Protein AF-A0A2I1R538-F1 (afdb_monomer)

Sequence (209 aa):
MTTETSTAHFDVLHALKVKGLATDDALAALTGHDADALAVTIEQLADAGFVMRREGGRISGTMITPAGKAEYERLSSELTLSESERAAVDTFHERFGPINGDFKKVCASWQIRPDETPNDHADADYDASVVAELDRIHHRIAQALDEVGAELPRLGRYRGRLSAALAKVHGGDTAAFARPMYDSYHDIWMELHQDLLLTSGHQRGAGDE

Nearest PDB structures (foldseek):
  4jba-assembly1_B  TM=8.948E-01  e=3.134E-02  Escherichia coli K-12
  6hk6-assembly2_C  TM=7.546E-01  e=2.709E-02  Homo sapiens
  2rdp-assembly1_A-2  TM=8.231E-01  e=9.113E-02  Geobacillus stearothermophilus
  3fm5-assembly3_C  TM=7.854E-01  e=1.797E-01  Rhodococcus jostii RHA1
  6fdm-assembly2_C  TM=7.067E-01  e=1.004E-01  Homo sapiens

Secondary structure (DSSP, 8-state):
--HHHHHHHHHHHHHHHHHSEE-HHHHHHHH---HHHHHHHHHHHHHTTSEEEE-SSSS-EEEE-HHHHHHHHHHHHHSPPPHHHHHHHHHHHHHHHHHHHHHHHHHHHHHB-TTS-B--S--HHHHHHHHHHHHHHHHHHHHHHHHHHHH-HHHHHHHHHHHHHHHHHHTT-THHHH-TTTT-HHHHHHHHHHHHHHHH-PPP-TT--

Organism: NCBI:txid2055

pLDDT: mean 93.33, std 10.19, range [42.66, 98.75]

InterPro domains:
  IPR036388 Winged helix-like DNA-binding domain superfamily [G3DSA:1.10.10.10] (2-98)
  IPR036390 Winged helix DNA-binding domain superfamily [SSF46785] (6-92)

Mean predicted aligned error: 4.23 Å

Radius of gyration: 18.23 Å; Cα contacts (8 Å, |Δi|>4): 220; chains: 1; bounding box: 48×31×49 Å

Solvent-accessible surface area (backbone atoms only — not comparable to full-atom values): 11405 Å² total; per-residue (Å²): 131,55,72,69,56,52,49,54,51,38,41,54,47,49,46,27,70,46,59,47,64,35,38,70,69,57,42,30,62,52,56,70,44,53,72,68,63,42,50,54,50,52,50,55,34,36,77,71,51,23,31,46,80,45,74,95,54,103,68,54,30,42,30,65,30,76,59,22,50,55,49,38,56,54,45,54,69,70,66,59,74,51,72,66,38,44,54,34,48,52,55,39,52,68,56,42,53,66,53,49,55,51,50,52,53,46,53,46,52,62,48,34,39,98,86,75,42,72,51,83,78,82,51,65,69,61,52,50,54,47,50,57,50,48,52,57,49,46,53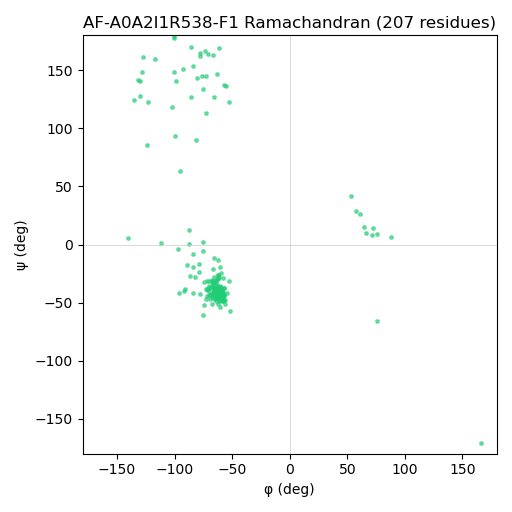,55,51,41,54,46,24,56,61,31,19,75,66,39,54,63,61,26,43,51,38,61,54,45,52,54,17,48,52,38,34,78,70,68,35,69,52,26,45,63,36,78,94,60,72,3,36,45,47,52,47,53,40,51,54,46,42,50,33,69,72,68,70,51,76,89,51,89,81,71,111

Structure (mmCIF, N/CA/C/O backbone):
data_AF-A0A2I1R538-F1
#
_entry.id   AF-A0A2I1R538-F1
#
loop_
_atom_site.group_PDB
_atom_site.id
_atom_site.type_symbol
_atom_site.label_atom_id
_atom_site.label_alt_id
_atom_site.label_comp_id
_atom_site.label_asym_id
_atom_site.label_entity_id
_atom_site.label_seq_id
_atom_site.pdbx_PDB_ins_code
_atom_site.Cartn_x
_atom_site.Cartn_y
_atom_site.Cartn_z
_atom_site.occupancy
_atom_site.B_iso_or_equiv
_atom_site.auth_seq_id
_atom_site.auth_comp_id
_atom_site.auth_asym_id
_atom_site.auth_atom_id
_atom_site.pdbx_PDB_model_num
ATOM 1 N N . MET A 1 1 ? -22.106 3.832 19.633 1.00 64.75 1 MET A N 1
ATOM 2 C CA . MET A 1 1 ? -21.438 3.114 18.530 1.00 64.75 1 MET A CA 1
ATOM 3 C C . MET A 1 1 ? -20.908 1.807 19.094 1.00 64.75 1 MET A C 1
ATOM 5 O O . MET A 1 1 ? -20.430 1.835 20.223 1.00 64.75 1 MET A O 1
ATOM 9 N N . THR A 1 2 ? -21.085 0.676 18.409 1.00 83.81 2 THR A N 1
ATOM 10 C CA . THR A 1 2 ? -20.472 -0.599 18.830 1.00 83.81 2 THR A CA 1
ATOM 11 C C . THR A 1 2 ? -18.994 -0.608 18.434 1.00 83.81 2 THR A C 1
ATOM 13 O O . THR A 1 2 ? -18.589 0.174 17.574 1.00 83.81 2 THR A O 1
ATOM 16 N N . THR A 1 3 ? -18.190 -1.490 19.033 1.00 84.12 3 THR A N 1
ATOM 17 C CA . THR A 1 3 ? -16.774 -1.650 18.660 1.00 84.12 3 THR A CA 1
ATOM 18 C C . THR A 1 3 ? -16.617 -2.000 17.180 1.00 84.12 3 THR A C 1
ATOM 20 O O . THR A 1 3 ? -15.779 -1.411 16.513 1.00 84.12 3 THR A O 1
ATOM 23 N N . GLU A 1 4 ? -17.478 -2.868 16.641 1.00 86.00 4 GLU A N 1
ATOM 24 C CA . GLU A 1 4 ? -17.464 -3.248 15.220 1.00 86.00 4 GLU A CA 1
ATOM 25 C C . GLU A 1 4 ? -17.692 -2.048 14.292 1.00 86.00 4 GLU A C 1
ATOM 27 O O . GLU A 1 4 ? -16.966 -1.871 13.317 1.00 86.00 4 GLU A O 1
ATOM 32 N N . THR A 1 5 ? -18.655 -1.176 14.616 1.00 89.38 5 THR A N 1
ATOM 33 C CA . THR A 1 5 ? -18.879 0.051 13.840 1.00 89.38 5 THR A CA 1
ATOM 34 C C . THR A 1 5 ? -17.681 0.996 13.935 1.00 89.38 5 THR A C 1
ATOM 36 O O . THR A 1 5 ? -17.278 1.559 12.921 1.00 89.38 5 THR A O 1
ATOM 39 N N . SER A 1 6 ? -17.075 1.142 15.120 1.00 91.94 6 SER A N 1
ATOM 40 C CA . SER A 1 6 ? -15.867 1.959 15.293 1.00 91.94 6 SER A CA 1
ATOM 41 C C . SER A 1 6 ? -14.692 1.443 14.463 1.00 91.94 6 SER A C 1
ATOM 43 O O . SER A 1 6 ? -14.006 2.245 13.834 1.00 91.94 6 SER A O 1
ATOM 45 N N . THR A 1 7 ? -14.481 0.125 14.418 1.00 94.38 7 THR A N 1
ATOM 46 C CA . THR A 1 7 ? -13.443 -0.498 13.586 1.00 94.38 7 THR A CA 1
ATOM 47 C C . THR A 1 7 ? -13.707 -0.255 12.103 1.00 94.38 7 THR A C 1
ATOM 49 O O . THR A 1 7 ? -12.814 0.212 11.403 1.00 94.38 7 THR A O 1
ATOM 52 N N . ALA A 1 8 ? -14.939 -0.459 11.629 1.00 96.06 8 ALA A N 1
ATOM 53 C CA . ALA A 1 8 ? -15.274 -0.229 10.224 1.00 96.06 8 ALA A CA 1
ATOM 54 C C . ALA A 1 8 ? -15.096 1.244 9.807 1.00 96.06 8 ALA A C 1
ATOM 56 O O . ALA A 1 8 ? -14.582 1.535 8.724 1.00 96.06 8 ALA A O 1
ATOM 57 N N . HIS A 1 9 ? -15.490 2.183 10.676 1.00 97.81 9 HIS A N 1
ATOM 58 C CA . HIS A 1 9 ? -15.286 3.620 10.462 1.00 97.81 9 HIS A CA 1
ATOM 59 C C . HIS A 1 9 ? -13.798 3.962 10.411 1.00 97.81 9 HIS A C 1
ATOM 61 O O . HIS A 1 9 ? -13.364 4.671 9.501 1.00 97.81 9 HIS A O 1
ATOM 67 N N . PHE A 1 10 ? -13.011 3.428 11.348 1.00 97.62 10 PHE A N 1
ATOM 68 C CA . PHE A 1 10 ? -11.564 3.605 11.367 1.00 97.62 10 PHE A CA 1
ATOM 69 C C . PHE A 1 10 ? -10.916 3.081 10.086 1.00 97.62 10 PHE A C 1
ATOM 71 O O . PHE A 1 10 ? -10.152 3.821 9.473 1.00 97.62 10 PHE A O 1
ATOM 78 N N . ASP A 1 11 ? -11.254 1.872 9.637 1.00 97.25 11 ASP A N 1
ATOM 79 C CA . ASP A 1 11 ? -10.655 1.263 8.447 1.00 97.25 11 ASP A CA 1
ATOM 80 C C . ASP A 1 11 ? -10.877 2.116 7.191 1.00 97.25 11 ASP A C 1
ATOM 82 O O . ASP A 1 11 ? -9.935 2.379 6.437 1.00 97.25 11 ASP A O 1
ATOM 86 N N . VAL A 1 12 ? -12.100 2.620 6.982 1.00 98.12 12 VAL A N 1
ATOM 87 C CA . VAL A 1 12 ? -12.411 3.496 5.839 1.00 98.12 12 VAL A CA 1
ATOM 88 C C . VAL A 1 12 ? -11.694 4.843 5.958 1.00 98.12 12 VAL A C 1
ATOM 90 O O . VAL A 1 12 ? -11.099 5.312 4.985 1.00 98.12 12 VAL A O 1
ATOM 93 N N . LEU A 1 13 ? -11.703 5.474 7.136 1.00 98.38 13 LEU A N 1
ATOM 94 C CA . LEU A 1 13 ? -11.019 6.754 7.342 1.00 98.38 13 LEU A CA 1
ATOM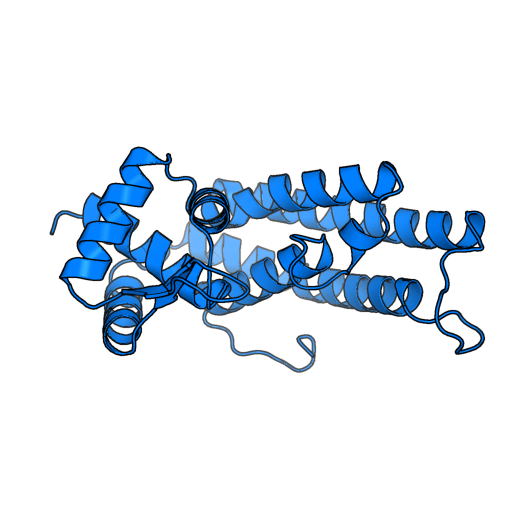 95 C C . LEU A 1 13 ? -9.492 6.618 7.217 1.00 98.38 13 LEU A C 1
ATOM 97 O O . LEU A 1 13 ? -8.848 7.497 6.642 1.00 98.38 13 LEU A O 1
ATOM 101 N N . HIS A 1 14 ? -8.917 5.510 7.686 1.00 97.88 14 HIS A N 1
ATOM 102 C CA . HIS A 1 14 ? -7.503 5.182 7.535 1.00 97.88 14 HIS A CA 1
ATOM 103 C C . HIS A 1 14 ? -7.142 4.991 6.059 1.00 97.88 14 HIS A C 1
ATOM 105 O O . HIS A 1 14 ? -6.216 5.633 5.563 1.00 97.88 14 HIS A O 1
ATOM 111 N N . ALA A 1 15 ? -7.924 4.203 5.313 1.00 97.56 15 ALA A N 1
ATOM 112 C CA . ALA A 1 15 ? -7.730 4.027 3.873 1.00 97.56 15 ALA A CA 1
ATOM 113 C C . ALA A 1 15 ? -7.785 5.369 3.115 1.00 97.56 15 ALA A C 1
ATOM 115 O O . ALA A 1 15 ? -6.987 5.611 2.207 1.00 97.56 15 ALA A O 1
ATOM 116 N N . LEU A 1 16 ? -8.666 6.288 3.522 1.00 97.75 16 LEU A N 1
ATOM 117 C CA . LEU A 1 16 ? -8.734 7.643 2.966 1.00 97.75 16 LEU A CA 1
ATOM 118 C C . LEU A 1 16 ? -7.563 8.538 3.396 1.00 97.75 16 LEU A C 1
ATOM 120 O O . LEU A 1 16 ? -7.150 9.395 2.618 1.00 97.75 16 LEU A O 1
ATOM 124 N N . LYS A 1 17 ? -6.991 8.355 4.592 1.00 97.00 17 LYS A N 1
ATOM 125 C CA . LYS A 1 17 ? -5.739 9.023 5.000 1.00 97.00 17 LYS A CA 1
ATOM 126 C C . LYS A 1 17 ? -4.544 8.545 4.173 1.00 97.00 17 LYS A C 1
ATOM 128 O O . LYS A 1 17 ? -3.649 9.348 3.920 1.00 97.00 17 LYS A O 1
ATOM 133 N N . VAL A 1 18 ? -4.552 7.285 3.736 1.00 96.06 18 VAL A N 1
ATOM 134 C CA . VAL A 1 18 ? -3.538 6.711 2.839 1.00 96.06 18 VAL A CA 1
ATOM 135 C C . VAL A 1 18 ? -3.712 7.215 1.402 1.00 96.06 18 VAL A C 1
ATOM 137 O O . VAL A 1 18 ? -2.763 7.737 0.824 1.00 96.06 18 VAL A O 1
ATOM 140 N N . LYS A 1 19 ? -4.918 7.103 0.825 1.00 93.25 19 LYS A N 1
ATOM 141 C CA . LYS A 1 19 ? -5.177 7.424 -0.596 1.00 93.25 19 LYS A CA 1
ATOM 142 C C . LYS A 1 19 ? -5.498 8.893 -0.894 1.00 93.25 19 LYS A C 1
ATOM 144 O O . LYS A 1 19 ? -5.320 9.350 -2.020 1.00 93.25 19 LYS A O 1
ATOM 149 N N . GLY A 1 20 ? -6.045 9.633 0.065 1.00 92.94 20 GLY A N 1
ATOM 150 C CA . GLY A 1 20 ? -6.597 10.978 -0.133 1.00 92.94 20 GLY A CA 1
ATOM 151 C C . GLY A 1 20 ? -7.970 10.986 -0.823 1.00 92.94 20 GLY A C 1
ATOM 152 O O . GLY A 1 20 ? -8.962 11.380 -0.210 1.00 92.94 20 GLY A O 1
ATOM 153 N N . LEU A 1 21 ? -8.029 10.554 -2.088 1.00 92.81 21 LEU A N 1
ATOM 154 C CA . LEU A 1 21 ? -9.258 10.342 -2.866 1.00 92.81 21 LEU A CA 1
ATOM 155 C C . LEU A 1 21 ? -9.279 8.891 -3.350 1.00 92.81 21 LEU A C 1
ATOM 157 O O . LEU A 1 21 ? -8.362 8.469 -4.050 1.00 92.81 21 LEU A O 1
ATOM 161 N N . ALA A 1 22 ? -10.326 8.143 -3.009 1.00 93.88 22 ALA A N 1
ATOM 162 C CA . ALA A 1 22 ? -10.416 6.720 -3.329 1.00 93.88 22 ALA A CA 1
ATOM 163 C C . ALA A 1 22 ? -11.753 6.359 -3.984 1.00 93.88 22 ALA A C 1
ATOM 165 O O . ALA A 1 22 ? -12.803 6.864 -3.587 1.00 93.88 22 ALA A O 1
ATOM 166 N N . THR A 1 23 ? -11.710 5.473 -4.979 1.00 93.50 23 THR A N 1
ATOM 167 C CA . THR A 1 23 ? -12.903 4.791 -5.500 1.00 93.50 23 THR A CA 1
ATOM 168 C C . THR A 1 23 ? -13.382 3.730 -4.507 1.00 93.50 23 THR A C 1
ATOM 170 O O . THR A 1 23 ? -12.640 3.342 -3.604 1.00 93.50 23 THR A O 1
ATOM 173 N N . ASP A 1 24 ? -14.600 3.222 -4.691 1.00 94.19 24 ASP A N 1
ATOM 174 C CA . ASP A 1 24 ? -15.139 2.175 -3.813 1.00 94.19 24 ASP A CA 1
ATOM 175 C C . ASP A 1 24 ? -14.349 0.866 -3.957 1.00 94.19 24 ASP A C 1
ATOM 177 O O . ASP A 1 24 ? -13.998 0.263 -2.949 1.00 94.19 24 ASP A O 1
ATOM 181 N N . ASP A 1 25 ? -13.924 0.506 -5.174 1.00 92.44 25 ASP A N 1
ATOM 182 C CA . ASP A 1 25 ? -13.030 -0.641 -5.409 1.00 92.44 25 ASP A CA 1
ATOM 183 C C . ASP A 1 25 ? -11.696 -0.494 -4.664 1.00 92.44 25 ASP A C 1
ATOM 185 O O . ASP A 1 25 ? -11.186 -1.434 -4.053 1.00 92.44 25 ASP A O 1
ATOM 189 N N . ALA A 1 26 ? -11.128 0.713 -4.687 1.00 92.75 26 ALA A N 1
ATOM 190 C CA . ALA A 1 26 ? -9.888 1.016 -3.992 1.00 92.75 26 ALA A CA 1
ATOM 191 C C . ALA A 1 26 ? -10.039 0.953 -2.468 1.00 92.75 26 ALA A C 1
ATOM 193 O O . ALA A 1 26 ? -9.097 0.546 -1.785 1.00 92.75 26 ALA A O 1
ATOM 194 N N . LEU A 1 27 ? -11.189 1.383 -1.942 1.00 95.69 27 LEU A N 1
ATOM 195 C CA . LEU A 1 27 ? -11.510 1.274 -0.524 1.00 95.69 27 LEU A CA 1
ATOM 196 C C . LEU A 1 27 ? -11.726 -0.187 -0.136 1.00 95.69 27 LEU A C 1
ATOM 198 O O . LEU A 1 27 ? -11.091 -0.628 0.811 1.00 95.69 27 LEU A O 1
ATOM 202 N N . ALA A 1 28 ? -12.496 -0.960 -0.903 1.00 95.31 28 ALA A N 1
ATOM 203 C CA . ALA A 1 28 ? -12.710 -2.387 -0.660 1.00 95.31 28 ALA A CA 1
ATOM 204 C C . ALA A 1 28 ? -11.385 -3.164 -0.635 1.00 95.31 28 ALA A C 1
ATOM 206 O O . ALA A 1 28 ? -11.143 -3.966 0.264 1.00 95.31 28 ALA A O 1
ATOM 207 N N . ALA A 1 29 ? -10.473 -2.874 -1.568 1.00 93.25 29 ALA A N 1
ATOM 208 C CA . ALA A 1 29 ? -9.158 -3.508 -1.606 1.00 93.25 29 ALA A CA 1
ATOM 209 C C . ALA A 1 29 ? -8.282 -3.173 -0.380 1.00 93.25 29 ALA A C 1
ATOM 211 O O . ALA A 1 29 ? -7.486 -4.007 0.052 1.00 93.25 29 ALA A O 1
ATOM 212 N N . LEU A 1 30 ? -8.412 -1.965 0.184 1.00 94.12 30 LEU A N 1
ATOM 213 C CA . LEU A 1 30 ? -7.652 -1.523 1.359 1.00 94.12 30 LEU A CA 1
ATOM 214 C C . LEU A 1 30 ? -8.285 -1.982 2.680 1.00 94.12 30 LEU A C 1
ATOM 216 O O . LEU A 1 30 ? -7.569 -2.414 3.584 1.00 94.12 30 LEU A O 1
ATOM 220 N N . THR A 1 31 ? -9.612 -1.917 2.803 1.00 95.25 31 THR A N 1
ATOM 221 C CA . THR A 1 31 ? -10.352 -2.246 4.034 1.00 95.25 31 THR A CA 1
ATOM 222 C C . THR A 1 31 ? -10.747 -3.714 4.125 1.00 95.25 31 THR A C 1
ATOM 224 O O . THR A 1 31 ? -11.030 -4.196 5.218 1.00 95.25 31 THR A O 1
ATOM 227 N N . GLY A 1 32 ? -10.737 -4.453 3.013 1.00 94.31 32 GLY A N 1
ATOM 228 C CA . GLY A 1 32 ? -11.175 -5.849 2.958 1.00 94.31 32 GLY A CA 1
ATOM 229 C C . GLY A 1 32 ? -12.669 -6.045 3.227 1.00 94.31 32 GLY A C 1
ATOM 230 O O . GLY A 1 32 ? -13.094 -7.183 3.405 1.00 94.31 32 GLY A O 1
ATOM 231 N N . HIS A 1 33 ? -13.451 -4.965 3.282 1.00 94.62 33 HIS A N 1
ATOM 232 C CA . HIS A 1 33 ? -14.903 -5.039 3.395 1.00 94.62 33 HIS A CA 1
ATOM 233 C C . HIS A 1 33 ? -15.506 -5.498 2.067 1.00 94.62 33 HIS A C 1
ATOM 235 O O . HIS A 1 33 ? -15.027 -5.118 0.994 1.00 94.62 33 HIS A O 1
ATOM 241 N N . ASP A 1 34 ? -16.582 -6.279 2.135 1.00 95.12 34 ASP A N 1
ATOM 242 C CA . ASP A 1 34 ? -17.427 -6.501 0.968 1.00 95.12 34 ASP A CA 1
ATOM 243 C C . ASP A 1 34 ? -18.140 -5.203 0.550 1.00 95.12 34 ASP A C 1
ATOM 245 O O . ASP A 1 34 ? -18.204 -4.224 1.300 1.00 95.12 34 ASP A O 1
ATOM 249 N N . ALA A 1 35 ? -18.654 -5.191 -0.681 1.00 93.50 35 ALA A N 1
ATOM 250 C CA . ALA A 1 35 ? -19.225 -3.995 -1.288 1.00 93.50 35 ALA A CA 1
ATOM 251 C C . ALA A 1 35 ? -20.426 -3.437 -0.505 1.00 93.50 35 ALA A C 1
ATOM 253 O O . ALA A 1 35 ? -20.540 -2.218 -0.370 1.00 93.50 35 ALA A O 1
ATOM 254 N N . ASP A 1 36 ? -21.281 -4.304 0.044 1.00 94.75 36 ASP A N 1
ATOM 255 C CA . ASP A 1 36 ? -22.492 -3.886 0.751 1.00 94.75 36 ASP A CA 1
ATOM 256 C C . ASP A 1 36 ? -22.131 -3.276 2.112 1.00 94.75 36 ASP A C 1
ATOM 258 O O . ASP A 1 36 ? -22.571 -2.173 2.446 1.00 94.75 36 ASP A O 1
ATOM 262 N N . ALA A 1 37 ? -21.260 -3.942 2.878 1.00 95.06 37 ALA A N 1
ATOM 263 C CA . ALA A 1 37 ? -20.768 -3.428 4.156 1.00 95.06 37 ALA A CA 1
ATOM 264 C C . ALA A 1 37 ? -19.989 -2.113 3.990 1.00 95.06 37 ALA A C 1
ATOM 266 O O . ALA A 1 37 ? -20.128 -1.183 4.797 1.00 95.06 37 ALA A O 1
ATOM 267 N N . LEU A 1 38 ? -19.182 -2.007 2.929 1.00 96.94 38 LEU A N 1
ATOM 268 C CA . LEU A 1 38 ? -18.449 -0.790 2.609 1.00 96.94 38 LEU A CA 1
ATOM 269 C C . LEU A 1 38 ? -19.395 0.363 2.260 1.00 96.94 38 LEU A C 1
ATOM 271 O O . LEU A 1 38 ? -19.213 1.458 2.791 1.00 96.94 38 LEU A O 1
ATOM 275 N N . ALA A 1 39 ? -20.403 0.125 1.416 1.00 96.00 39 ALA A N 1
ATOM 276 C CA . ALA A 1 39 ? -21.380 1.141 1.035 1.00 96.00 39 ALA A CA 1
ATOM 277 C C . ALA A 1 39 ? -22.115 1.694 2.264 1.00 96.00 39 ALA A C 1
ATOM 279 O O . ALA A 1 39 ? -22.122 2.907 2.476 1.00 96.00 39 ALA A O 1
ATOM 280 N N . VAL A 1 40 ? -22.609 0.809 3.138 1.00 96.88 40 VAL A N 1
ATOM 281 C CA . VAL A 1 40 ? -23.256 1.195 4.404 1.00 96.88 40 VAL A CA 1
ATOM 282 C C . VAL A 1 40 ? -22.317 2.031 5.279 1.00 96.88 40 VAL A C 1
ATOM 284 O O . VAL A 1 40 ? -22.724 3.043 5.847 1.00 96.88 40 VAL A O 1
ATOM 287 N N . THR A 1 41 ? -21.046 1.639 5.382 1.00 97.88 41 THR A N 1
ATOM 288 C CA . THR A 1 41 ? -20.056 2.375 6.183 1.00 97.88 41 THR A CA 1
ATOM 289 C C . THR A 1 41 ? -19.781 3.765 5.604 1.00 97.88 41 THR A C 1
ATOM 291 O O . THR A 1 41 ? -19.719 4.746 6.346 1.00 97.88 41 THR A O 1
ATOM 294 N N . ILE A 1 42 ? -19.637 3.877 4.279 1.00 97.50 42 ILE A N 1
ATOM 295 C CA . ILE A 1 42 ? -19.417 5.157 3.594 1.00 97.50 42 ILE A CA 1
ATOM 296 C C . ILE A 1 42 ? -20.621 6.084 3.786 1.00 97.50 42 ILE A C 1
ATOM 298 O O . ILE A 1 42 ? -20.419 7.264 4.066 1.00 97.50 42 ILE A O 1
ATOM 302 N N . GLU A 1 43 ? -21.848 5.570 3.675 1.00 97.38 43 GLU A N 1
ATOM 303 C CA . GLU A 1 43 ? -23.076 6.341 3.910 1.00 97.38 43 GLU A CA 1
ATOM 304 C C . GLU A 1 43 ? -23.133 6.883 5.341 1.00 97.38 43 GLU A C 1
ATOM 306 O O . GLU A 1 43 ? -23.309 8.083 5.533 1.00 97.38 43 GLU A O 1
ATOM 311 N N . GLN A 1 44 ? -22.864 6.047 6.348 1.00 97.69 44 GLN A N 1
ATOM 312 C CA . GLN A 1 44 ? -22.816 6.484 7.749 1.00 97.69 44 GLN A CA 1
ATOM 313 C C . GLN A 1 44 ? -21.779 7.589 7.986 1.00 97.69 44 GLN A C 1
ATOM 315 O O . GLN A 1 44 ? -22.050 8.572 8.679 1.00 97.69 44 GLN A O 1
ATOM 320 N N . LEU A 1 45 ? -20.581 7.437 7.414 1.00 98.38 45 LEU A N 1
ATOM 321 C CA . LEU A 1 45 ? -19.527 8.445 7.508 1.00 98.38 45 LEU A CA 1
ATOM 322 C C . LEU A 1 45 ? -19.909 9.737 6.768 1.00 98.38 45 LEU A C 1
ATOM 324 O O . LEU A 1 45 ? -19.513 10.824 7.194 1.00 98.38 45 LEU A O 1
ATOM 328 N N . ALA A 1 46 ? -20.646 9.641 5.660 1.00 97.88 46 ALA A N 1
ATOM 329 C CA . ALA A 1 46 ? -21.104 10.792 4.888 1.00 97.88 46 ALA A CA 1
ATOM 330 C C . ALA A 1 46 ? -22.209 11.557 5.631 1.00 97.88 46 ALA A C 1
ATOM 332 O O . ALA A 1 46 ? -22.118 12.780 5.749 1.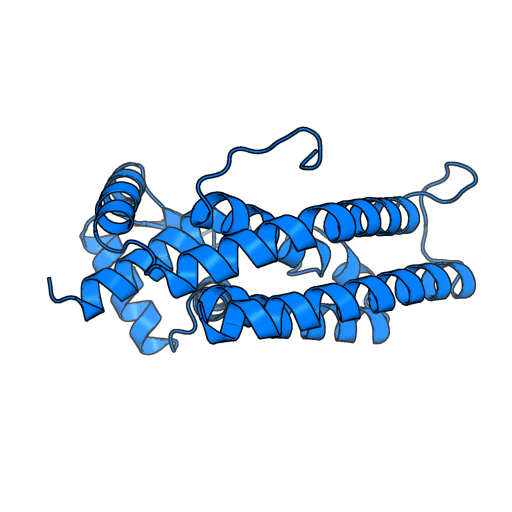00 97.88 46 ALA A O 1
ATOM 333 N N . ASP A 1 47 ? -23.181 10.847 6.207 1.00 97.94 47 ASP A N 1
ATOM 334 C CA . ASP A 1 47 ? -24.251 11.415 7.035 1.00 97.94 47 ASP A CA 1
ATOM 335 C C . ASP A 1 47 ? -23.695 12.131 8.274 1.00 97.94 47 ASP A C 1
ATOM 337 O O . ASP A 1 47 ? -24.191 13.185 8.676 1.00 97.94 47 ASP A O 1
ATOM 341 N N . ALA A 1 48 ? -22.612 11.601 8.851 1.00 97.50 48 ALA A N 1
ATOM 342 C CA . ALA A 1 48 ? -21.879 12.238 9.943 1.00 97.50 48 ALA A CA 1
ATOM 343 C C . ALA A 1 48 ? -20.991 13.422 9.493 1.00 97.50 48 ALA A C 1
ATOM 345 O O . ALA A 1 48 ? -20.390 14.103 10.325 1.00 97.50 48 ALA A O 1
ATOM 346 N N . GLY A 1 49 ? -20.879 13.683 8.186 1.00 98.19 49 GLY A N 1
ATOM 347 C CA . GLY A 1 49 ? -20.033 14.737 7.620 1.00 98.19 49 GLY A CA 1
ATOM 348 C C . GLY A 1 49 ? -18.529 14.441 7.677 1.00 98.19 49 GLY A C 1
ATOM 349 O O . GLY A 1 49 ? -17.711 15.348 7.490 1.00 98.19 49 GLY A O 1
ATOM 350 N N . PHE A 1 50 ? -18.136 13.193 7.939 1.00 98.62 50 PHE A N 1
ATOM 351 C CA . PHE A 1 50 ? -16.738 12.765 8.042 1.00 98.62 50 PHE A CA 1
ATOM 352 C C . PHE A 1 50 ? -16.100 12.481 6.684 1.00 98.62 50 PHE A C 1
ATOM 354 O O . PHE A 1 50 ? -14.896 12.683 6.503 1.00 98.62 50 PHE A O 1
ATOM 361 N N . VAL A 1 51 ? -16.902 12.090 5.699 1.00 98.50 51 VAL A N 1
ATOM 362 C CA . VAL A 1 51 ? -16.457 11.946 4.311 1.00 98.50 51 VAL A CA 1
ATOM 363 C C . VAL A 1 51 ? -17.365 12.723 3.368 1.00 98.50 51 VAL A C 1
ATOM 365 O O . VAL A 1 51 ? -18.484 13.091 3.712 1.00 98.50 51 VAL A O 1
ATOM 368 N N . MET A 1 52 ? -16.872 12.988 2.162 1.00 96.31 52 MET A N 1
ATOM 369 C CA . MET A 1 52 ? -17.671 13.544 1.075 1.00 96.31 52 MET A CA 1
ATOM 370 C C . MET A 1 52 ? -17.457 12.751 -0.210 1.00 96.31 52 MET A C 1
ATOM 372 O O . MET A 1 52 ? -16.332 12.347 -0.523 1.00 96.31 52 MET A O 1
ATOM 376 N N . ARG A 1 53 ? -18.538 12.562 -0.971 1.00 93.38 53 ARG A N 1
ATOM 377 C CA . ARG A 1 53 ? -18.496 11.995 -2.320 1.00 93.38 53 ARG A CA 1
ATOM 378 C C . ARG A 1 53 ? -18.211 13.107 -3.319 1.00 93.38 53 ARG A C 1
ATOM 380 O O . ARG A 1 53 ? -18.876 14.140 -3.332 1.00 93.38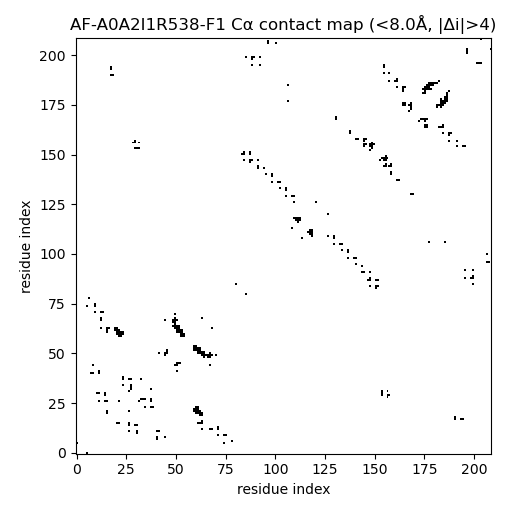 53 ARG A O 1
ATOM 387 N N . ARG A 1 54 ? -17.194 12.901 -4.148 1.00 89.06 54 ARG A N 1
ATOM 388 C CA . ARG A 1 54 ? -16.868 13.764 -5.277 1.00 89.06 54 ARG A CA 1
ATOM 389 C C . ARG A 1 54 ? -17.363 13.096 -6.550 1.00 89.06 54 ARG A C 1
ATOM 391 O O . ARG A 1 54 ? -16.865 12.035 -6.919 1.00 89.06 54 ARG A O 1
ATOM 398 N N . GLU A 1 55 ? -18.285 13.761 -7.232 1.00 85.81 55 GLU A N 1
ATOM 399 C CA . GLU A 1 55 ? -18.858 13.315 -8.503 1.00 85.81 55 GLU A CA 1
ATOM 400 C C . GLU A 1 55 ? -18.529 14.302 -9.634 1.00 85.81 55 GLU A C 1
ATOM 402 O O . GLU A 1 55 ? -18.181 15.461 -9.393 1.00 85.81 55 GLU A O 1
ATOM 407 N N . GLY A 1 56 ? -18.613 13.839 -10.886 1.00 66.56 56 GLY A N 1
ATOM 408 C CA . GLY A 1 56 ? -18.553 14.701 -12.076 1.00 66.56 56 GLY A CA 1
ATOM 409 C C . GLY A 1 56 ? -17.165 15.232 -12.467 1.00 66.56 56 GLY A C 1
ATOM 410 O O . GLY A 1 56 ? -17.067 16.092 -13.341 1.00 66.56 56 GLY A O 1
ATOM 411 N N . GLY A 1 57 ? -16.087 14.743 -11.844 1.00 66.44 57 GLY A N 1
ATOM 412 C CA . GLY A 1 57 ? -14.698 15.056 -12.209 1.00 66.44 57 GLY A CA 1
ATOM 413 C C . GLY A 1 57 ? -14.018 13.959 -13.040 1.00 66.44 57 GLY A C 1
ATOM 414 O O . GLY A 1 57 ? -14.588 12.901 -13.285 1.00 66.44 57 GLY A O 1
ATOM 415 N N . ARG A 1 58 ? -12.745 14.176 -13.418 1.00 68.06 58 ARG A N 1
ATOM 416 C CA . ARG A 1 58 ? -11.901 13.156 -14.088 1.00 68.06 58 ARG A CA 1
ATOM 417 C C . ARG A 1 58 ? -11.722 11.885 -13.242 1.00 68.06 58 ARG A C 1
ATOM 419 O O . ARG A 1 58 ? -11.447 10.828 -13.793 1.00 68.06 58 ARG A O 1
ATOM 426 N N . ILE A 1 59 ? -11.867 12.011 -11.921 1.00 68.31 59 ILE A N 1
ATOM 427 C CA . ILE A 1 59 ? -11.868 10.920 -10.944 1.00 68.31 59 ILE A CA 1
ATOM 428 C C . ILE A 1 59 ? -13.023 11.190 -9.977 1.00 68.31 59 ILE A C 1
ATOM 430 O O . ILE A 1 59 ? -13.090 12.276 -9.393 1.00 68.31 59 ILE A O 1
ATOM 434 N N . SER A 1 60 ? -13.919 10.215 -9.841 1.00 86.38 60 SER A N 1
ATOM 435 C CA . SER A 1 60 ? -14.987 10.210 -8.836 1.00 86.38 60 SER A CA 1
ATOM 436 C C . SER A 1 60 ? -14.580 9.313 -7.668 1.00 86.38 60 SER A C 1
ATOM 438 O O . SER A 1 60 ? -13.841 8.351 -7.869 1.00 86.38 60 SER A O 1
ATOM 440 N N . GLY A 1 61 ? -15.026 9.629 -6.455 1.00 93.62 61 GLY A N 1
ATOM 441 C CA . GLY A 1 61 ? -14.682 8.837 -5.274 1.00 93.62 61 GLY A CA 1
ATOM 442 C C . GLY A 1 61 ? -15.006 9.524 -3.954 1.00 93.62 61 GLY A C 1
ATOM 443 O O . GLY A 1 61 ? -15.646 10.575 -3.920 1.00 93.62 61 GLY A O 1
ATOM 444 N N . THR A 1 62 ? -14.540 8.933 -2.862 1.00 96.94 62 THR A N 1
ATOM 445 C CA . THR A 1 62 ? -14.699 9.435 -1.495 1.00 96.94 62 THR A CA 1
ATOM 446 C C . THR A 1 62 ? -13.436 10.162 -1.040 1.00 96.94 62 THR A C 1
ATOM 448 O O . THR A 1 62 ? -12.322 9.714 -1.315 1.00 96.94 62 THR A O 1
ATOM 451 N N . MET A 1 63 ? -13.604 11.273 -0.320 1.00 96.56 63 MET A N 1
ATOM 452 C CA . MET A 1 63 ? -12.524 11.994 0.365 1.00 96.56 63 MET A CA 1
ATOM 453 C C . MET A 1 63 ? -12.874 12.229 1.829 1.00 96.56 63 MET A C 1
ATOM 455 O O . MET A 1 63 ? -14.034 12.459 2.171 1.00 96.56 63 MET A O 1
ATOM 459 N N . ILE A 1 64 ? -11.853 12.247 2.682 1.00 97.94 64 ILE A N 1
ATOM 460 C CA . ILE A 1 64 ? -11.994 12.600 4.096 1.00 97.94 64 ILE A CA 1
ATOM 461 C C . ILE A 1 64 ? -12.158 14.120 4.277 1.00 97.94 64 ILE A C 1
ATOM 463 O O . ILE A 1 64 ? -11.419 14.916 3.689 1.00 97.94 64 ILE A O 1
ATOM 467 N N . THR A 1 65 ? -13.116 14.542 5.104 1.00 98.25 65 THR A N 1
ATOM 468 C CA . THR A 1 65 ? -13.319 15.958 5.456 1.00 98.25 65 THR A CA 1
ATOM 469 C C . THR A 1 65 ? -12.415 16.370 6.629 1.00 98.25 65 THR A C 1
ATOM 471 O O . THR A 1 65 ? -11.811 15.515 7.281 1.00 98.25 65 THR A O 1
ATOM 474 N N . PRO A 1 66 ? -12.305 17.669 6.970 1.00 98.00 66 PRO A N 1
ATOM 475 C CA . PRO A 1 66 ? -11.640 18.082 8.207 1.00 98.00 66 PRO A CA 1
ATOM 476 C C . PRO A 1 66 ? -12.249 17.451 9.470 1.00 98.00 66 PRO A C 1
ATOM 478 O O . PRO A 1 66 ? -11.503 17.066 10.367 1.00 98.00 66 PRO A O 1
ATOM 481 N N . ALA A 1 67 ? -13.577 17.291 9.520 1.00 98.31 67 ALA A N 1
ATOM 482 C CA . ALA A 1 67 ? -14.254 16.617 10.628 1.00 98.31 67 ALA A CA 1
ATOM 483 C C . ALA A 1 67 ? -13.907 15.121 10.670 1.00 98.31 67 ALA A C 1
ATOM 485 O O . ALA A 1 67 ? -13.588 14.600 11.733 1.00 98.31 67 ALA A O 1
ATOM 486 N N . GLY A 1 68 ? -13.859 14.455 9.511 1.00 98.38 68 GLY A N 1
ATOM 487 C CA . GLY A 1 68 ? -13.432 13.057 9.434 1.00 98.38 68 GLY A CA 1
ATOM 488 C C . GLY A 1 68 ? -11.978 12.845 9.836 1.00 98.38 68 GLY A C 1
ATOM 489 O O . GLY A 1 68 ? -11.659 11.827 10.435 1.00 98.38 68 GLY A O 1
ATOM 490 N N . LYS A 1 69 ? -11.088 13.814 9.576 1.00 97.94 69 LYS A N 1
ATOM 491 C CA . LYS A 1 69 ? -9.709 13.763 10.086 1.00 97.94 69 LYS A CA 1
ATOM 492 C C . LYS A 1 69 ? -9.681 13.800 11.612 1.00 97.94 69 LYS A C 1
ATOM 494 O O . LYS A 1 69 ? -8.954 13.015 12.200 1.00 97.94 69 LYS A O 1
ATOM 499 N N . ALA A 1 70 ? -10.463 14.675 12.243 1.00 98.00 70 ALA A N 1
ATOM 500 C CA . ALA A 1 70 ? -10.548 14.721 13.703 1.00 98.00 70 ALA A CA 1
ATOM 501 C C . ALA A 1 70 ? -11.107 13.411 14.281 1.00 98.00 70 ALA A C 1
ATOM 503 O O . ALA A 1 70 ? -10.585 12.906 15.272 1.00 98.00 70 ALA A O 1
ATOM 504 N N . GLU A 1 71 ? -12.115 12.833 13.624 1.00 97.94 71 GLU A N 1
ATOM 505 C CA . GLU A 1 71 ? -12.672 11.540 14.020 1.00 97.94 71 GLU A CA 1
ATOM 506 C C . GLU A 1 71 ? -11.675 10.391 13.841 1.00 97.94 71 GLU A C 1
ATOM 508 O O . GLU A 1 71 ? -11.558 9.539 14.717 1.00 97.94 71 GLU A O 1
ATOM 513 N N . TYR A 1 72 ? -10.899 10.396 12.755 1.00 97.69 72 TYR A N 1
ATOM 514 C CA . TYR A 1 72 ? -9.804 9.451 12.555 1.00 97.69 72 TYR A CA 1
ATOM 515 C C . TYR A 1 72 ? -8.792 9.509 13.705 1.00 97.69 72 TYR A C 1
ATOM 517 O O . TYR A 1 72 ? -8.438 8.465 14.241 1.00 97.69 72 TYR A O 1
ATOM 525 N N . GLU A 1 73 ? -8.352 10.704 14.120 1.00 96.12 73 GLU A N 1
ATOM 526 C CA . GLU A 1 73 ? -7.403 10.826 15.236 1.00 96.12 73 GLU A CA 1
ATOM 527 C C . GLU A 1 73 ? -8.021 10.325 16.557 1.00 96.12 73 GLU A C 1
ATOM 529 O O . GLU A 1 73 ? -7.351 9.640 17.333 1.00 96.12 73 GLU A O 1
ATOM 534 N N . ARG A 1 74 ? -9.317 10.591 16.796 1.00 96.62 74 ARG A N 1
ATOM 535 C CA . ARG A 1 74 ? -10.046 10.058 17.959 1.00 96.62 74 ARG A CA 1
ATOM 536 C C . ARG A 1 74 ? -10.073 8.528 17.939 1.00 96.62 74 ARG A C 1
ATOM 538 O O . ARG A 1 74 ? -9.633 7.905 18.902 1.00 96.62 74 ARG A O 1
ATOM 545 N N . LEU A 1 75 ? -10.532 7.924 16.842 1.00 96.12 75 LEU A N 1
ATOM 546 C CA . LEU A 1 75 ? -10.605 6.469 16.688 1.00 96.12 75 LEU A CA 1
ATOM 547 C C . LEU A 1 75 ? -9.224 5.814 16.755 1.00 96.12 75 LEU A C 1
ATOM 549 O O . LEU A 1 75 ? -9.079 4.788 17.408 1.00 96.12 75 LEU A O 1
ATOM 553 N N . SER A 1 76 ? -8.197 6.426 16.162 1.00 93.25 76 SER A N 1
ATOM 554 C CA . SER A 1 76 ? -6.817 5.934 16.228 1.00 93.25 76 SER A CA 1
ATOM 555 C C . SER A 1 76 ? -6.262 5.917 17.656 1.00 93.25 76 SER A C 1
ATOM 557 O O . SER A 1 76 ? -5.394 5.100 17.956 1.00 93.25 76 SER A O 1
ATOM 559 N N . SER A 1 77 ? -6.734 6.809 18.533 1.00 91.75 77 SER A N 1
ATOM 560 C CA . SER A 1 77 ? -6.348 6.820 19.950 1.00 91.75 77 SER A CA 1
ATOM 561 C C . SER A 1 77 ? -7.076 5.763 20.789 1.00 91.75 77 SER A C 1
ATOM 563 O O . SER A 1 77 ? -6.572 5.355 21.832 1.00 91.75 77 SER A O 1
ATOM 565 N N . GLU A 1 78 ? -8.247 5.312 20.333 1.00 93.06 78 GLU A N 1
ATOM 566 C CA . GLU A 1 78 ? -9.067 4.296 21.003 1.00 93.06 78 GLU A CA 1
ATOM 567 C C . GLU A 1 78 ? -8.730 2.879 20.527 1.00 93.06 78 GLU A C 1
ATOM 569 O O . GLU A 1 78 ? -8.698 1.943 21.324 1.00 93.06 78 GLU A O 1
ATOM 574 N N . LEU A 1 79 ? -8.458 2.726 19.231 1.00 91.69 79 LEU A N 1
ATOM 575 C CA . LEU A 1 79 ? -8.120 1.472 18.564 1.00 91.69 79 LEU A CA 1
ATOM 576 C C . LEU A 1 79 ? -6.599 1.330 18.465 1.00 91.69 79 LEU A C 1
ATOM 578 O O . LEU A 1 79 ? -6.016 1.346 17.381 1.00 91.69 79 LEU A O 1
ATOM 582 N N . THR A 1 80 ? -5.936 1.246 19.616 1.00 90.44 80 THR A N 1
ATOM 583 C CA . THR A 1 80 ? -4.480 1.097 19.647 1.00 90.44 80 THR A CA 1
ATOM 584 C C . THR A 1 80 ? -4.064 -0.323 19.301 1.00 90.44 80 THR A C 1
ATOM 586 O O . THR A 1 80 ? -4.696 -1.278 19.750 1.00 90.44 80 THR A O 1
ATOM 589 N N . LEU A 1 81 ? -2.932 -0.450 18.607 1.00 93.12 81 LEU A N 1
ATOM 590 C CA . LEU A 1 81 ? -2.280 -1.740 18.392 1.00 93.12 81 LEU A CA 1
ATOM 591 C C . LEU A 1 81 ? -1.996 -2.428 19.732 1.00 93.12 81 LEU A C 1
ATOM 593 O O . LEU A 1 81 ? -1.492 -1.796 20.670 1.00 93.12 81 LEU A O 1
ATOM 597 N N . SER A 1 82 ? -2.272 -3.725 19.786 1.00 95.06 82 SER A N 1
ATOM 598 C CA . SER A 1 82 ? -1.778 -4.623 20.823 1.00 95.06 82 SER A CA 1
ATOM 599 C C . SER A 1 82 ? -0.246 -4.693 20.814 1.00 95.06 82 SER A C 1
ATOM 601 O O . SER A 1 82 ? 0.432 -4.201 19.907 1.00 95.06 82 SER A O 1
ATOM 603 N N . GLU A 1 83 ? 0.327 -5.305 21.850 1.00 95.06 83 GLU A N 1
ATOM 604 C CA . GLU A 1 83 ? 1.780 -5.457 21.962 1.00 95.06 83 GLU A CA 1
ATOM 605 C C . GLU A 1 83 ? 2.368 -6.297 20.814 1.00 95.06 83 GLU A C 1
ATOM 607 O O . GLU A 1 83 ? 3.411 -5.929 20.272 1.00 95.06 83 GLU A O 1
ATOM 612 N N . SER A 1 84 ? 1.684 -7.371 20.393 1.00 96.69 84 SER A N 1
ATOM 613 C CA . SER A 1 84 ? 2.146 -8.219 19.285 1.00 96.69 84 SER A CA 1
ATOM 614 C C . SER A 1 84 ? 2.043 -7.506 17.938 1.00 96.69 84 SER A C 1
ATOM 616 O O . SER A 1 84 ? 3.010 -7.507 17.177 1.00 96.69 84 SER A O 1
ATOM 618 N N . GLU A 1 85 ? 0.934 -6.809 17.677 1.00 96.56 85 GLU A N 1
ATOM 619 C CA . GLU A 1 85 ? 0.765 -6.003 16.463 1.00 96.56 85 GLU A CA 1
ATOM 620 C C . GLU A 1 85 ? 1.829 -4.906 16.368 1.00 96.56 85 GLU A C 1
ATOM 622 O O . GLU A 1 85 ? 2.419 -4.704 15.307 1.00 96.56 85 GLU A O 1
ATOM 627 N N . ARG A 1 86 ? 2.127 -4.220 17.480 1.00 95.94 86 ARG A N 1
ATOM 628 C CA . ARG A 1 86 ? 3.178 -3.196 17.518 1.00 95.94 86 ARG A CA 1
ATOM 629 C C . ARG A 1 86 ? 4.549 -3.785 17.199 1.00 95.94 86 ARG A C 1
ATOM 631 O O . ARG A 1 86 ? 5.238 -3.258 16.332 1.00 95.94 86 ARG A O 1
ATOM 638 N N . ALA A 1 87 ? 4.916 -4.895 17.839 1.00 96.19 87 ALA A N 1
ATOM 639 C CA . ALA A 1 87 ? 6.188 -5.566 17.579 1.00 96.19 87 ALA A CA 1
ATOM 640 C C . ALA A 1 87 ? 6.317 -6.031 16.115 1.00 96.19 87 ALA A C 1
ATOM 642 O O . ALA A 1 87 ? 7.393 -5.927 15.516 1.00 96.19 87 ALA A O 1
ATOM 643 N N . ALA A 1 88 ? 5.222 -6.508 15.517 1.00 97.62 88 ALA A N 1
ATOM 644 C CA . ALA A 1 88 ? 5.185 -6.904 14.113 1.00 97.62 88 ALA A CA 1
ATOM 645 C C . ALA A 1 88 ? 5.350 -5.704 13.167 1.00 97.62 88 ALA A C 1
ATOM 647 O O . ALA A 1 88 ? 6.129 -5.782 12.214 1.00 97.62 88 ALA A O 1
ATOM 648 N N . VAL A 1 89 ? 4.670 -4.585 13.441 1.00 96.94 89 VAL A N 1
ATOM 649 C CA . VAL A 1 89 ? 4.803 -3.340 12.665 1.00 96.94 89 VAL A CA 1
ATOM 650 C C . VAL A 1 89 ? 6.221 -2.780 12.753 1.00 96.94 89 VAL A C 1
ATOM 652 O O . VAL A 1 89 ? 6.781 -2.414 11.721 1.00 96.94 89 VAL A O 1
ATOM 655 N N . ASP A 1 90 ? 6.828 -2.760 13.940 1.00 95.12 90 ASP A N 1
ATOM 656 C CA . ASP A 1 90 ? 8.199 -2.272 14.128 1.00 95.12 90 ASP A CA 1
ATOM 657 C C . ASP A 1 90 ? 9.206 -3.154 13.368 1.00 95.12 90 ASP A C 1
ATOM 659 O O . ASP A 1 90 ? 10.038 -2.651 12.610 1.00 95.12 90 ASP A O 1
ATOM 663 N N . THR A 1 91 ? 9.056 -4.480 13.456 1.00 96.56 91 THR A N 1
ATOM 664 C CA . THR A 1 91 ? 9.870 -5.438 12.685 1.00 96.56 91 THR A CA 1
ATOM 665 C C . THR A 1 91 ? 9.715 -5.226 11.177 1.00 96.56 91 THR A C 1
ATOM 667 O O . THR A 1 91 ? 10.694 -5.262 10.425 1.00 96.56 91 THR A O 1
ATOM 670 N N . PHE A 1 92 ? 8.485 -5.009 10.705 1.00 97.88 92 PHE A N 1
ATOM 671 C CA . PHE A 1 92 ? 8.221 -4.732 9.297 1.00 97.88 92 PHE A CA 1
ATOM 672 C C . PHE A 1 92 ? 8.848 -3.405 8.859 1.00 97.88 92 PHE A C 1
ATOM 674 O O . PHE A 1 92 ? 9.476 -3.350 7.802 1.00 97.88 92 PHE A O 1
ATOM 681 N N . HIS A 1 93 ? 8.752 -2.364 9.688 1.00 95.25 93 HIS A N 1
ATOM 682 C CA . HIS A 1 93 ? 9.339 -1.054 9.427 1.00 95.25 93 HIS A CA 1
ATOM 683 C C . HIS A 1 93 ? 10.864 -1.120 9.259 1.00 95.25 93 HIS A C 1
ATOM 685 O O . HIS A 1 93 ? 11.400 -0.600 8.277 1.00 95.25 93 HIS A O 1
ATOM 691 N N . GLU A 1 94 ? 11.563 -1.830 10.148 1.00 94.38 94 GLU A N 1
ATOM 692 C CA . GLU A 1 94 ? 13.016 -2.033 10.053 1.00 94.38 94 GLU A CA 1
ATOM 693 C C . GLU A 1 94 ? 13.429 -2.738 8.752 1.00 94.38 94 GLU A C 1
ATOM 695 O O . GLU A 1 94 ? 14.423 -2.372 8.118 1.00 94.38 94 GLU A O 1
ATOM 700 N N . ARG A 1 95 ? 12.645 -3.729 8.310 1.00 96.12 95 ARG A N 1
ATOM 701 C CA . ARG A 1 95 ? 12.898 -4.457 7.056 1.00 96.12 95 ARG A CA 1
ATOM 702 C C . ARG A 1 95 ? 12.543 -3.641 5.816 1.00 96.12 95 ARG A C 1
ATOM 704 O O . ARG A 1 95 ? 13.185 -3.810 4.776 1.00 96.12 95 ARG A O 1
ATOM 711 N N . PHE A 1 96 ? 11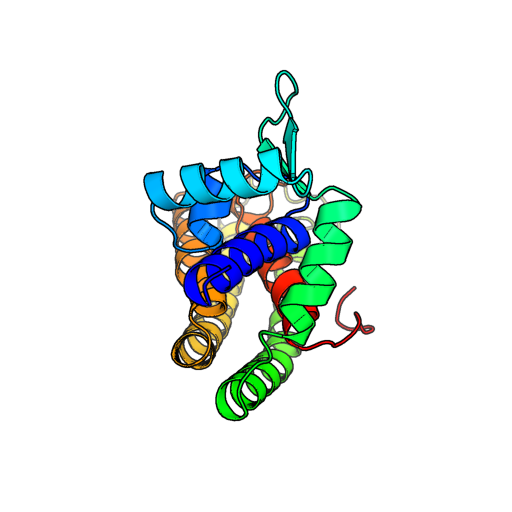.534 -2.777 5.910 1.00 96.75 96 PHE A N 1
ATOM 712 C CA . PHE A 1 96 ? 11.028 -1.996 4.786 1.00 96.75 96 PHE A CA 1
ATOM 713 C C . PHE A 1 96 ? 12.070 -1.007 4.260 1.00 96.75 96 PHE A C 1
ATOM 715 O O . PHE A 1 96 ? 12.241 -0.909 3.049 1.00 96.75 96 PHE A O 1
ATOM 722 N N . GLY A 1 97 ? 12.817 -0.325 5.135 1.00 94.38 97 GLY A N 1
ATOM 723 C CA . GLY A 1 97 ? 13.776 0.720 4.742 1.00 94.38 97 GLY A CA 1
ATOM 724 C C . GLY A 1 97 ? 14.784 0.288 3.659 1.00 94.38 97 GLY A C 1
ATOM 725 O O . GLY A 1 97 ? 14.815 0.892 2.582 1.00 94.38 97 GLY A O 1
ATOM 726 N N . PRO A 1 98 ? 15.579 -0.779 3.874 1.00 96.56 98 PRO A N 1
ATOM 727 C CA . PRO A 1 98 ? 16.502 -1.288 2.858 1.00 96.56 98 PRO A CA 1
ATOM 728 C C . PRO A 1 98 ? 15.807 -1.760 1.573 1.00 96.56 98 PRO A C 1
ATOM 730 O O . PRO A 1 98 ? 16.324 -1.547 0.480 1.00 96.56 98 PRO A O 1
ATOM 733 N N . ILE A 1 99 ? 14.632 -2.390 1.690 1.00 98.25 99 ILE A N 1
ATOM 734 C CA . ILE A 1 99 ? 13.839 -2.840 0.536 1.00 98.25 99 ILE A CA 1
ATOM 735 C C . ILE A 1 99 ? 13.381 -1.630 -0.300 1.00 98.25 99 ILE A C 1
ATOM 737 O O . ILE A 1 99 ? 13.505 -1.639 -1.523 1.00 98.25 99 ILE A O 1
ATOM 741 N N . ASN A 1 100 ? 12.900 -0.575 0.358 1.00 97.75 100 ASN A N 1
ATOM 742 C CA . ASN A 1 100 ? 12.472 0.673 -0.266 1.00 97.75 100 ASN A CA 1
ATOM 743 C C . ASN A 1 100 ? 13.625 1.371 -0.996 1.00 97.75 100 ASN A C 1
ATOM 745 O O . ASN A 1 100 ? 13.457 1.832 -2.123 1.00 97.75 100 ASN A O 1
ATOM 749 N N . GLY A 1 101 ? 14.815 1.393 -0.391 1.00 97.06 101 GLY A N 1
ATOM 750 C CA . GLY A 1 101 ? 16.014 1.941 -1.025 1.00 97.06 101 GLY A CA 1
ATOM 751 C C . GLY A 1 101 ? 16.379 1.231 -2.332 1.00 97.06 101 GLY A C 1
ATOM 752 O O . GLY A 1 101 ? 16.764 1.884 -3.301 1.00 97.06 101 GLY A O 1
ATOM 753 N N . ASP A 1 102 ? 16.226 -0.092 -2.396 1.00 98.19 102 ASP A N 1
ATOM 754 C CA . ASP A 1 102 ? 16.444 -0.848 -3.633 1.00 98.19 102 ASP A CA 1
ATOM 755 C C . ASP A 1 102 ? 15.313 -0.626 -4.648 1.00 98.19 102 ASP A C 1
ATOM 757 O O . ASP A 1 102 ? 15.580 -0.460 -5.839 1.00 98.19 102 ASP A O 1
ATOM 761 N N . PHE A 1 103 ? 14.063 -0.527 -4.187 1.00 98.38 103 PHE A N 1
ATOM 762 C CA . PHE A 1 103 ? 12.913 -0.237 -5.048 1.00 98.38 103 PHE A CA 1
ATOM 763 C C . PHE A 1 103 ? 13.030 1.114 -5.751 1.00 98.38 103 PHE A C 1
ATOM 765 O O . PHE A 1 103 ? 12.767 1.206 -6.951 1.00 98.38 103 PHE A O 1
ATOM 772 N N . LYS A 1 104 ? 13.521 2.142 -5.053 1.00 97.19 104 LYS A N 1
ATOM 773 C CA . LYS A 1 104 ? 13.805 3.455 -5.647 1.00 97.19 104 LYS A CA 1
ATOM 774 C C . LYS A 1 104 ? 14.805 3.364 -6.802 1.00 97.19 104 LYS A C 1
ATOM 776 O O . LYS A 1 104 ? 14.582 3.972 -7.846 1.00 97.19 104 LYS A O 1
ATOM 781 N N . LYS A 1 105 ? 15.871 2.567 -6.662 1.00 97.31 105 LYS A N 1
ATOM 782 C CA . LYS A 1 105 ? 16.866 2.355 -7.735 1.00 97.31 105 LYS A CA 1
ATOM 783 C C . LYS A 1 105 ? 16.257 1.641 -8.941 1.00 97.31 105 LYS A C 1
ATOM 785 O O . LYS A 1 105 ? 16.554 1.998 -10.080 1.00 97.31 105 LYS A O 1
ATOM 790 N N . VAL A 1 106 ? 15.396 0.655 -8.693 1.00 97.81 106 VAL A N 1
ATOM 791 C CA . VAL A 1 106 ? 14.674 -0.074 -9.744 1.00 97.81 106 VAL A CA 1
ATOM 792 C C . VAL A 1 106 ? 13.707 0.848 -10.486 1.00 97.81 106 VAL A C 1
ATOM 794 O O . VAL A 1 106 ? 13.711 0.865 -11.712 1.00 97.81 106 VAL A O 1
ATOM 797 N N . CYS A 1 107 ? 12.963 1.698 -9.775 1.00 97.06 107 CYS A N 1
ATOM 798 C CA . CYS A 1 107 ? 12.111 2.712 -10.400 1.00 97.06 107 CYS A CA 1
ATOM 799 C C . CYS A 1 107 ? 12.918 3.734 -11.207 1.00 97.06 107 CYS A C 1
ATOM 801 O O . CYS A 1 107 ? 12.520 4.081 -12.315 1.00 97.06 107 CYS A O 1
ATOM 803 N N . ALA A 1 108 ? 14.063 4.187 -10.687 1.00 96.19 108 ALA A N 1
ATOM 804 C CA . ALA A 1 108 ? 14.952 5.087 -11.415 1.00 96.19 108 ALA A CA 1
ATOM 805 C C . ALA A 1 108 ? 15.454 4.446 -12.718 1.00 96.19 108 ALA A C 1
ATOM 807 O O . ALA A 1 108 ? 15.388 5.085 -13.762 1.00 96.19 108 ALA A O 1
ATOM 808 N N . SER A 1 109 ? 15.859 3.173 -12.668 1.00 97.00 109 SER A N 1
ATOM 809 C CA . SER A 1 109 ? 16.300 2.410 -13.847 1.00 97.00 109 SER A CA 1
ATOM 810 C C . SER A 1 109 ? 15.166 2.182 -14.850 1.00 97.00 109 SER A C 1
ATOM 812 O O . SER A 1 109 ? 15.385 2.189 -16.053 1.00 97.00 109 SER A O 1
ATOM 814 N N . TRP A 1 110 ? 13.929 2.020 -14.374 1.00 97.19 110 TRP A N 1
ATOM 815 C CA . TRP A 1 110 ? 12.766 1.897 -15.252 1.00 97.19 110 TRP A CA 1
ATOM 816 C C . TRP A 1 110 ? 12.476 3.188 -16.030 1.00 97.19 110 TRP A C 1
ATOM 818 O O . TRP A 1 110 ? 11.988 3.117 -17.153 1.00 97.19 110 TRP A O 1
ATOM 828 N N . GLN A 1 111 ? 12.776 4.358 -15.451 1.00 95.50 111 GLN A N 1
ATOM 829 C CA . GLN A 1 111 ? 12.509 5.670 -16.055 1.00 95.50 111 GLN A CA 1
ATOM 830 C C . GLN A 1 111 ? 13.684 6.217 -16.878 1.00 95.50 111 GLN A C 1
ATOM 832 O O . GLN A 1 111 ? 13.461 6.825 -17.924 1.00 95.50 111 GLN A O 1
ATOM 837 N N . ILE A 1 112 ? 14.922 6.043 -16.403 1.00 96.00 112 ILE A N 1
ATOM 838 C CA . ILE A 1 112 ? 16.143 6.636 -16.966 1.00 96.00 112 ILE A CA 1
ATOM 839 C C . ILE A 1 112 ? 17.202 5.546 -17.162 1.00 96.00 112 ILE A C 1
ATOM 841 O O . ILE A 1 112 ? 17.546 4.820 -16.228 1.00 96.00 112 ILE A O 1
ATOM 845 N N . ARG A 1 113 ? 17.753 5.463 -18.375 1.00 93.56 113 ARG A N 1
ATOM 846 C CA . ARG A 1 113 ? 18.801 4.506 -18.753 1.00 93.56 113 ARG A CA 1
ATOM 847 C C . ARG A 1 113 ? 20.188 4.946 -18.251 1.00 93.56 113 ARG A C 1
ATOM 849 O O . ARG A 1 113 ? 20.382 6.114 -17.910 1.00 93.56 113 ARG A O 1
ATOM 856 N N . PRO A 1 114 ? 21.199 4.050 -18.244 1.00 91.94 114 PRO A N 1
ATOM 857 C CA . PRO A 1 114 ? 22.559 4.389 -17.802 1.00 91.94 114 PRO A CA 1
ATOM 858 C C . PRO A 1 114 ? 23.251 5.499 -18.609 1.00 91.94 114 PRO A C 1
ATOM 860 O O . PRO A 1 114 ? 24.221 6.078 -18.133 1.00 91.94 114 PRO A O 1
ATOM 863 N N . ASP A 1 115 ? 22.776 5.776 -19.824 1.00 93.12 115 ASP A N 1
ATOM 864 C CA . ASP A 1 115 ? 23.235 6.874 -20.683 1.00 93.12 115 ASP A CA 1
ATOM 865 C C . ASP A 1 115 ? 22.496 8.204 -20.421 1.00 93.12 115 ASP A C 1
ATOM 867 O O . ASP A 1 115 ? 22.615 9.137 -21.211 1.00 93.12 115 ASP A O 1
ATOM 871 N N . GLU A 1 116 ? 21.746 8.289 -19.316 1.00 93.38 116 GLU A N 1
ATOM 872 C CA . GLU A 1 116 ? 20.953 9.444 -18.870 1.00 93.38 116 GLU A CA 1
ATOM 873 C C . GLU A 1 116 ? 19.783 9.822 -19.796 1.00 93.38 116 GLU A C 1
ATOM 875 O O . GLU A 1 116 ? 19.190 10.896 -19.661 1.00 93.38 116 GLU A O 1
ATOM 880 N N . THR A 1 117 ? 19.394 8.933 -20.713 1.00 95.19 117 THR A N 1
ATOM 881 C CA . THR A 1 117 ? 18.214 9.131 -21.563 1.00 95.19 117 THR A CA 1
ATOM 882 C C . THR A 1 117 ? 16.953 8.508 -20.949 1.00 95.19 117 THR A C 1
ATOM 884 O O . THR A 1 117 ? 17.052 7.520 -20.214 1.00 95.19 117 THR A O 1
ATOM 887 N N . PRO A 1 118 ? 15.747 9.052 -21.217 1.00 96.56 118 PRO A N 1
ATOM 888 C CA . PRO A 1 118 ? 14.503 8.388 -20.839 1.00 96.56 118 PRO A CA 1
ATOM 889 C C . PRO A 1 118 ? 14.413 6.989 -21.449 1.00 96.56 118 PRO A C 1
ATOM 891 O O . PRO A 1 118 ? 14.710 6.810 -22.630 1.00 96.56 118 PRO A O 1
ATOM 894 N N . ASN A 1 119 ? 13.969 6.013 -20.661 1.00 95.81 119 ASN A N 1
ATOM 895 C CA . ASN A 1 119 ? 13.673 4.685 -21.178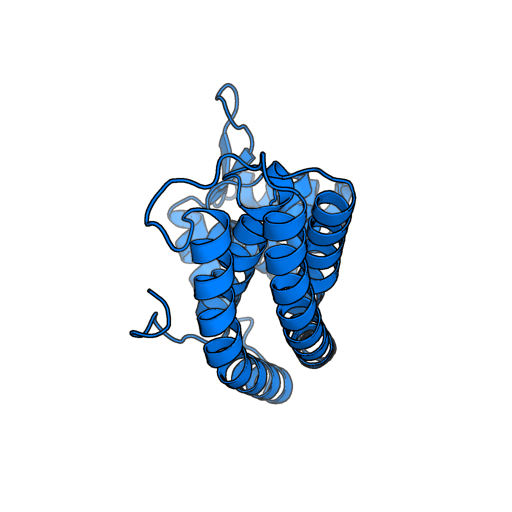 1.00 95.81 119 ASN A CA 1
ATOM 896 C C . ASN A 1 119 ? 12.385 4.740 -22.015 1.00 95.81 119 ASN A C 1
ATOM 898 O O . ASN A 1 119 ? 11.303 5.002 -21.492 1.00 95.81 119 ASN A O 1
ATOM 902 N N . ASP A 1 120 ? 12.503 4.524 -23.323 1.00 94.56 120 ASP A N 1
ATOM 903 C CA . ASP A 1 120 ? 11.370 4.491 -24.253 1.00 94.56 120 ASP A CA 1
ATOM 904 C C . ASP A 1 120 ? 10.730 3.097 -24.377 1.00 94.56 120 ASP A C 1
ATOM 906 O O . ASP A 1 120 ? 9.750 2.942 -25.111 1.00 94.56 120 ASP A O 1
ATOM 910 N N . HIS A 1 121 ? 11.252 2.109 -23.638 1.00 95.25 121 HIS A N 1
ATOM 911 C CA . HIS A 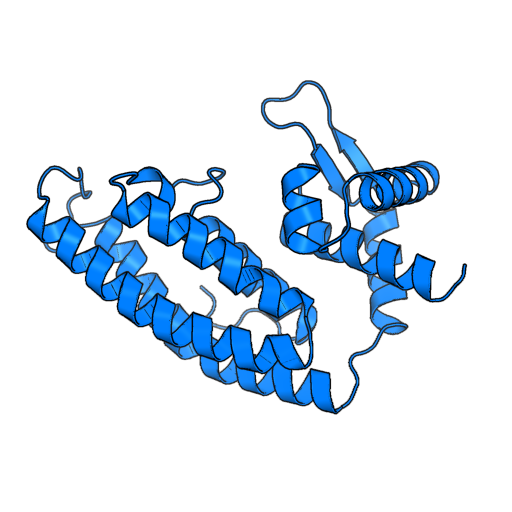1 121 ? 10.798 0.717 -23.616 1.00 95.25 121 HIS A CA 1
ATOM 912 C C . HIS A 1 121 ? 10.897 0.001 -24.980 1.00 95.25 121 HIS A C 1
ATOM 914 O O . HIS A 1 121 ? 10.150 -0.939 -25.259 1.00 95.25 121 HIS A O 1
ATOM 920 N N . ALA A 1 122 ? 11.816 0.432 -25.858 1.00 93.69 122 ALA A N 1
ATOM 921 C CA . ALA A 1 122 ? 12.091 -0.247 -27.130 1.00 93.69 122 ALA A CA 1
ATOM 922 C C . ALA A 1 122 ? 13.078 -1.428 -26.997 1.00 93.69 122 ALA A C 1
ATOM 924 O O . ALA A 1 122 ? 13.136 -2.293 -27.875 1.00 93.69 122 ALA A O 1
ATOM 925 N N . ASP A 1 123 ? 13.856 -1.467 -25.913 1.00 95.12 123 ASP A N 1
ATOM 926 C CA . ASP A 1 123 ? 14.849 -2.500 -25.606 1.00 95.12 123 ASP A CA 1
ATOM 927 C C . ASP A 1 123 ? 14.269 -3.516 -24.609 1.00 95.12 123 ASP A C 1
ATOM 929 O O . ASP A 1 123 ? 14.314 -3.331 -23.391 1.00 95.12 123 ASP A O 1
ATOM 933 N N . ALA A 1 124 ? 13.701 -4.600 -25.142 1.00 94.50 124 ALA A N 1
ATOM 934 C CA . ALA A 1 124 ? 13.040 -5.626 -24.338 1.00 94.50 124 ALA A CA 1
ATOM 935 C C . ALA A 1 124 ? 13.998 -6.365 -23.386 1.00 94.50 124 ALA A C 1
ATOM 937 O O . ALA A 1 124 ? 13.571 -6.790 -22.312 1.00 94.50 124 ALA A O 1
ATOM 938 N N . ASP A 1 125 ? 15.278 -6.509 -23.750 1.00 96.56 125 ASP A N 1
ATOM 939 C CA . ASP A 1 125 ? 16.273 -7.171 -22.899 1.00 96.56 125 ASP A CA 1
ATOM 940 C C . ASP A 1 125 ? 16.625 -6.284 -21.697 1.00 96.56 125 ASP A C 1
ATOM 942 O O . ASP A 1 125 ? 16.747 -6.772 -20.568 1.00 96.56 125 ASP A O 1
ATOM 946 N N . TYR A 1 126 ? 16.732 -4.969 -21.918 1.00 96.62 126 TYR A N 1
ATOM 947 C CA . TYR A 1 126 ? 16.901 -4.004 -20.835 1.00 96.62 126 TYR A CA 1
ATOM 948 C C . TYR A 1 126 ? 15.701 -4.008 -19.882 1.00 96.62 126 TYR A C 1
ATOM 950 O O . TYR A 1 126 ? 15.888 -4.191 -18.676 1.00 96.62 126 TYR A O 1
ATOM 958 N N . ASP A 1 127 ? 14.479 -3.889 -20.404 1.00 96.88 127 ASP A N 1
ATOM 959 C CA . ASP A 1 127 ? 13.267 -3.894 -19.579 1.00 96.88 127 ASP A CA 1
ATOM 960 C C . ASP A 1 127 ? 13.127 -5.199 -18.784 1.00 96.88 127 ASP A C 1
ATOM 962 O O . ASP A 1 127 ? 12.857 -5.164 -17.581 1.00 96.88 127 ASP A O 1
ATOM 966 N N . ALA A 1 128 ? 13.394 -6.351 -19.409 1.00 97.12 128 ALA A N 1
ATOM 967 C CA . ALA A 1 128 ? 13.386 -7.643 -18.726 1.00 97.12 128 ALA A CA 1
ATOM 968 C C . ALA A 1 128 ? 14.404 -7.699 -17.576 1.00 97.12 128 ALA A C 1
ATOM 970 O O . ALA A 1 128 ? 14.116 -8.273 -16.523 1.00 97.12 128 ALA A O 1
ATOM 971 N N . SER A 1 129 ? 15.577 -7.073 -17.735 1.00 97.88 129 SER A N 1
ATOM 972 C CA . SER A 1 129 ? 16.575 -6.999 -16.663 1.00 97.88 129 SER A CA 1
ATOM 973 C C . SER A 1 129 ? 16.083 -6.176 -15.466 1.00 97.88 129 SER A C 1
ATOM 975 O O . SER A 1 129 ? 16.259 -6.601 -14.324 1.00 97.88 129 SER A O 1
ATOM 977 N N . VAL A 1 130 ? 15.388 -5.056 -15.703 1.00 98.25 130 VAL A N 1
ATOM 978 C CA . VAL A 1 130 ? 14.819 -4.217 -14.636 1.00 98.25 130 VAL A CA 1
ATOM 979 C C . VAL A 1 130 ? 13.646 -4.922 -13.949 1.00 98.25 130 VAL A C 1
ATOM 981 O O . VAL A 1 130 ? 13.544 -4.894 -12.720 1.00 98.25 130 VAL A O 1
ATOM 984 N N . VAL A 1 131 ? 12.792 -5.621 -14.704 1.00 98.44 131 VAL A N 1
ATOM 985 C CA . VAL A 1 131 ? 11.706 -6.441 -14.137 1.00 98.44 131 VAL A CA 1
ATOM 986 C C . VAL A 1 131 ? 12.264 -7.583 -13.280 1.00 98.44 131 VAL A C 1
ATOM 988 O O . VAL A 1 131 ? 11.743 -7.839 -12.197 1.00 98.44 131 VAL A O 1
ATOM 991 N N . ALA A 1 132 ? 13.379 -8.204 -13.671 1.00 98.50 132 ALA A N 1
ATOM 992 C CA . ALA A 1 132 ? 14.030 -9.228 -12.855 1.00 98.50 132 ALA A CA 1
ATOM 993 C C . ALA A 1 132 ? 14.607 -8.678 -11.532 1.00 98.50 132 ALA A C 1
ATOM 995 O O . ALA A 1 132 ? 14.715 -9.418 -10.548 1.00 98.50 132 ALA A O 1
ATOM 996 N N . GLU A 1 133 ? 14.998 -7.399 -11.467 1.00 98.44 133 GLU A N 1
ATOM 997 C CA . GLU A 1 133 ? 15.305 -6.734 -10.190 1.00 98.44 133 GLU A CA 1
ATOM 998 C C . GLU A 1 133 ? 14.034 -6.525 -9.359 1.00 98.44 133 GLU A C 1
ATOM 1000 O O . GLU A 1 133 ? 14.028 -6.808 -8.156 1.00 98.44 133 GLU A O 1
ATOM 1005 N N . LEU A 1 134 ? 12.947 -6.079 -10.000 1.00 98.69 134 LEU A N 1
ATOM 1006 C CA . LEU A 1 134 ? 11.651 -5.899 -9.348 1.00 98.69 134 LEU A CA 1
ATOM 1007 C C . LEU A 1 134 ? 11.139 -7.210 -8.737 1.00 98.69 134 LEU A C 1
ATOM 1009 O O . LEU A 1 134 ? 10.658 -7.190 -7.608 1.00 98.69 134 LEU A O 1
ATOM 1013 N N . ASP A 1 135 ? 11.314 -8.351 -9.407 1.00 98.75 135 ASP A N 1
ATOM 1014 C CA . ASP A 1 135 ? 10.940 -9.673 -8.884 1.00 98.75 135 ASP A CA 1
ATOM 1015 C C . ASP A 1 135 ? 11.659 -10.007 -7.569 1.00 98.75 135 ASP A C 1
ATOM 1017 O O . ASP A 1 135 ? 11.062 -10.538 -6.627 1.00 98.75 135 ASP A O 1
ATOM 1021 N N . ARG A 1 136 ? 12.947 -9.659 -7.457 1.00 98.56 136 ARG A N 1
ATOM 1022 C CA . ARG A 1 136 ? 13.721 -9.895 -6.227 1.00 98.56 136 ARG A CA 1
ATOM 1023 C C . ARG A 1 136 ? 13.252 -9.010 -5.083 1.00 98.56 136 ARG A C 1
ATOM 1025 O O . ARG A 1 136 ? 13.201 -9.455 -3.935 1.00 98.56 136 ARG A O 1
ATOM 1032 N N . ILE A 1 137 ? 12.886 -7.771 -5.393 1.00 98.62 137 ILE A N 1
ATOM 1033 C CA . ILE A 1 137 ? 12.273 -6.853 -4.431 1.00 98.62 137 ILE A CA 1
ATOM 1034 C C . ILE A 1 137 ? 10.899 -7.374 -4.015 1.00 98.62 137 ILE A C 1
ATOM 1036 O O . ILE A 1 137 ? 10.604 -7.416 -2.820 1.00 98.62 137 ILE A O 1
ATOM 1040 N N . HIS A 1 138 ? 10.094 -7.828 -4.977 1.00 98.75 138 HIS A N 1
ATOM 1041 C CA . HIS A 1 138 ? 8.772 -8.389 -4.740 1.00 98.75 138 HIS A CA 1
ATOM 1042 C C . HIS A 1 138 ? 8.829 -9.592 -3.799 1.00 98.75 138 HIS A C 1
ATOM 1044 O O . HIS A 1 138 ? 8.060 -9.663 -2.845 1.00 98.75 138 HIS A O 1
ATOM 1050 N N . HIS A 1 139 ? 9.781 -10.503 -4.003 1.00 98.62 139 HIS A N 1
ATOM 1051 C CA . HIS A 1 139 ? 9.956 -11.654 -3.123 1.00 98.62 139 HIS A CA 1
ATOM 1052 C C . HIS A 1 139 ? 10.222 -11.239 -1.665 1.00 98.62 139 HIS A C 1
ATOM 1054 O O . HIS A 1 139 ? 9.571 -11.736 -0.746 1.00 98.62 139 HIS A O 1
ATOM 1060 N N . ARG A 1 140 ? 11.132 -10.276 -1.455 1.00 98.50 140 ARG A N 1
ATOM 1061 C CA . ARG A 1 140 ? 11.479 -9.762 -0.119 1.00 98.50 140 ARG A CA 1
ATOM 1062 C C . ARG A 1 140 ? 10.295 -9.071 0.556 1.00 98.50 140 ARG A C 1
ATOM 1064 O O . ARG A 1 140 ? 10.038 -9.325 1.732 1.00 98.50 140 ARG A O 1
ATOM 1071 N N . ILE A 1 141 ? 9.581 -8.203 -0.166 1.00 98.62 141 ILE A N 1
ATOM 1072 C CA . ILE A 1 141 ? 8.441 -7.481 0.413 1.00 98.62 141 ILE A CA 1
ATOM 1073 C C . ILE A 1 141 ? 7.255 -8.414 0.664 1.00 98.62 141 ILE A C 1
ATOM 1075 O O . ILE A 1 141 ? 6.608 -8.282 1.694 1.00 98.62 141 ILE A O 1
ATOM 1079 N N . ALA A 1 142 ? 6.995 -9.389 -0.213 1.00 98.56 142 ALA A N 1
ATOM 1080 C CA . ALA A 1 142 ? 5.905 -10.345 -0.038 1.00 98.56 142 ALA A CA 1
ATOM 1081 C C . ALA A 1 142 ? 6.092 -11.179 1.234 1.00 98.56 142 ALA A C 1
ATOM 1083 O O . ALA A 1 142 ? 5.145 -11.312 2.002 1.00 98.56 142 ALA A O 1
ATOM 1084 N N . GLN A 1 143 ? 7.314 -11.653 1.505 1.00 98.25 143 GLN A N 1
ATOM 1085 C CA . GLN A 1 143 ? 7.619 -12.355 2.753 1.00 98.25 143 GLN A CA 1
ATOM 1086 C C . GLN A 1 143 ? 7.399 -11.455 3.980 1.00 98.25 143 GLN A C 1
ATOM 1088 O O . GLN A 1 143 ? 6.778 -11.872 4.954 1.00 98.25 143 GLN A O 1
ATOM 1093 N N . ALA A 1 144 ? 7.880 -10.210 3.936 1.00 98.25 144 ALA A N 1
ATOM 1094 C CA . ALA A 1 144 ? 7.697 -9.273 5.041 1.00 98.25 144 ALA A CA 1
ATOM 1095 C C . ALA A 1 144 ? 6.208 -8.941 5.282 1.00 98.25 144 ALA A C 1
ATOM 1097 O O . ALA A 1 144 ? 5.786 -8.818 6.430 1.00 98.25 144 ALA A O 1
ATOM 1098 N N . LEU A 1 145 ? 5.415 -8.844 4.209 1.00 98.50 145 LEU A N 1
ATOM 1099 C CA . LEU A 1 145 ? 3.967 -8.629 4.261 1.00 98.50 145 LEU A CA 1
ATOM 1100 C C . LEU A 1 145 ? 3.205 -9.850 4.792 1.00 98.50 145 LEU A C 1
ATOM 1102 O O . LEU A 1 145 ? 2.227 -9.667 5.511 1.00 98.50 145 LEU A O 1
ATOM 1106 N N . ASP A 1 146 ? 3.647 -11.070 4.470 1.00 97.69 146 ASP A N 1
ATOM 1107 C CA . ASP A 1 146 ? 3.081 -12.306 5.026 1.00 97.69 146 ASP A CA 1
ATOM 1108 C C . ASP A 1 146 ? 3.274 -12.362 6.552 1.00 97.69 146 ASP A C 1
ATOM 1110 O O . ASP A 1 146 ? 2.341 -12.687 7.284 1.00 97.69 146 ASP A O 1
ATOM 1114 N N . GLU A 1 147 ? 4.459 -11.986 7.045 1.00 97.62 147 GLU A N 1
ATOM 1115 C CA . GLU A 1 147 ? 4.768 -11.981 8.480 1.00 97.62 147 GLU A CA 1
ATOM 1116 C C . GLU A 1 147 ? 3.958 -10.927 9.252 1.00 97.62 147 GLU A C 1
ATOM 1118 O O . GLU A 1 147 ? 3.303 -11.261 10.236 1.00 97.62 147 GLU A O 1
ATOM 1123 N N . VAL A 1 148 ? 3.948 -9.664 8.804 1.00 98.06 148 VAL A N 1
ATOM 1124 C CA . VAL A 1 148 ? 3.174 -8.609 9.490 1.00 98.06 148 VAL A CA 1
ATOM 1125 C C . VAL A 1 148 ? 1.668 -8.794 9.310 1.00 98.06 148 VAL A C 1
ATOM 1127 O O . VAL A 1 148 ? 0.895 -8.474 10.208 1.00 98.06 148 VAL A O 1
ATOM 1130 N N . GLY A 1 149 ? 1.238 -9.344 8.172 1.00 97.56 149 GLY A N 1
ATOM 1131 C CA . GLY A 1 149 ? -0.165 -9.605 7.864 1.00 97.56 149 GLY A CA 1
ATOM 1132 C C . GLY A 1 149 ? -0.805 -10.675 8.747 1.00 97.56 149 GLY A C 1
ATOM 1133 O O . GLY A 1 149 ? -2.028 -10.685 8.873 1.00 97.56 149 GLY A O 1
ATOM 1134 N N . ALA A 1 150 ? -0.004 -11.544 9.373 1.00 97.25 150 ALA A N 1
ATOM 1135 C CA . ALA A 1 150 ? -0.488 -12.517 10.349 1.00 97.25 150 ALA A CA 1
ATOM 1136 C C . ALA A 1 150 ? -1.001 -11.853 11.641 1.00 97.25 150 ALA A C 1
ATOM 1138 O O . ALA A 1 150 ? -1.949 -12.356 12.239 1.00 97.25 150 ALA A O 1
ATOM 1139 N N . GLU A 1 151 ? -0.410 -10.721 12.034 1.00 97.38 151 GLU A N 1
ATOM 1140 C CA . GLU A 1 151 ? -0.815 -9.943 13.213 1.00 97.38 151 GLU A CA 1
ATOM 1141 C C . GLU A 1 151 ? -1.752 -8.789 12.834 1.00 97.38 151 GLU A C 1
ATOM 1143 O O . GLU A 1 151 ? -2.755 -8.562 13.501 1.00 97.38 151 GLU A O 1
ATOM 1148 N N . LEU A 1 152 ? -1.462 -8.088 11.730 1.00 95.94 152 LEU A N 1
ATOM 1149 C CA . LEU A 1 152 ? -2.225 -6.935 11.253 1.00 95.94 152 LEU A CA 1
ATOM 1150 C C . LEU A 1 152 ? -2.708 -7.161 9.806 1.00 95.94 152 LEU A C 1
ATOM 1152 O O . LEU A 1 152 ? -2.061 -6.708 8.851 1.00 95.94 152 LEU A O 1
ATOM 1156 N N . PRO A 1 153 ? -3.871 -7.821 9.613 1.00 95.12 153 PRO A N 1
ATOM 1157 C CA . PRO A 1 153 ? -4.355 -8.261 8.300 1.00 95.12 153 PRO A CA 1
ATOM 1158 C C . PRO A 1 153 ? -4.416 -7.168 7.231 1.00 95.12 153 PRO A C 1
ATOM 1160 O O . PRO A 1 153 ? -4.215 -7.448 6.050 1.00 95.12 153 PRO A O 1
ATOM 1163 N N . ARG A 1 154 ? -4.662 -5.913 7.628 1.00 95.00 154 ARG A N 1
ATOM 1164 C CA . ARG A 1 154 ? -4.709 -4.764 6.716 1.00 95.00 154 ARG A CA 1
ATOM 1165 C C . ARG A 1 154 ? -3.395 -4.574 5.949 1.00 95.00 154 ARG A C 1
ATOM 1167 O O . ARG A 1 154 ? -3.450 -4.381 4.738 1.00 95.00 154 ARG A O 1
ATOM 1174 N N . LEU A 1 155 ? -2.235 -4.701 6.602 1.00 97.12 155 LEU A N 1
ATOM 1175 C CA . LEU A 1 155 ? -0.942 -4.629 5.910 1.00 97.12 155 LEU A CA 1
ATOM 1176 C C . LEU A 1 155 ? -0.736 -5.838 4.985 1.00 97.12 155 LEU A C 1
ATOM 1178 O O . LEU A 1 155 ? -0.261 -5.681 3.862 1.00 97.12 155 LEU A O 1
ATOM 1182 N N . GLY A 1 156 ? -1.192 -7.027 5.385 1.00 96.50 156 GLY A N 1
ATOM 1183 C CA . GLY A 1 156 ? -1.118 -8.232 4.550 1.00 96.50 156 GLY A CA 1
ATOM 1184 C C . GLY A 1 156 ? -1.832 -8.103 3.194 1.00 96.50 156 GLY A C 1
ATOM 1185 O O . GLY A 1 156 ? -1.399 -8.695 2.203 1.00 96.50 156 GLY A O 1
ATOM 1186 N N . ARG A 1 157 ? -2.883 -7.274 3.094 1.00 95.88 157 ARG A N 1
ATOM 1187 C CA . ARG A 1 157 ? -3.648 -7.063 1.843 1.00 95.88 157 ARG A CA 1
ATOM 1188 C C . ARG A 1 157 ? -2.805 -6.485 0.704 1.00 95.88 157 ARG A C 1
ATOM 1190 O O . ARG A 1 157 ? -3.079 -6.775 -0.464 1.00 95.88 157 ARG A O 1
ATOM 1197 N N . TYR A 1 158 ? -1.754 -5.722 1.010 1.00 98.06 158 TYR A N 1
ATOM 1198 C CA . TYR A 1 158 ? -0.867 -5.153 -0.010 1.00 98.06 158 TYR A CA 1
ATOM 1199 C C . TYR A 1 158 ? -0.155 -6.223 -0.837 1.00 98.06 158 TYR A C 1
ATOM 1201 O O . TYR A 1 158 ? 0.093 -6.001 -2.021 1.00 98.06 158 TYR A O 1
ATOM 1209 N N . ARG A 1 159 ? 0.106 -7.404 -0.262 1.00 97.62 159 ARG A N 1
ATOM 1210 C CA . ARG A 1 159 ? 0.765 -8.512 -0.963 1.00 97.62 159 ARG A CA 1
ATOM 1211 C C . ARG A 1 159 ? 0.007 -8.895 -2.228 1.00 97.62 159 ARG A C 1
ATOM 1213 O O . ARG A 1 159 ? 0.590 -8.932 -3.306 1.00 97.62 159 ARG A O 1
ATOM 1220 N N . GLY A 1 160 ? -1.302 -9.127 -2.104 1.00 96.25 160 GLY A N 1
ATOM 1221 C CA . GLY A 1 160 ? -2.148 -9.513 -3.234 1.00 96.25 160 GLY A CA 1
ATOM 1222 C C . GLY A 1 160 ? -2.191 -8.443 -4.324 1.00 96.25 160 GLY A C 1
ATOM 1223 O O . GLY A 1 160 ? -2.081 -8.764 -5.506 1.00 96.25 160 GLY A O 1
ATOM 1224 N N . ARG A 1 161 ? -2.277 -7.166 -3.929 1.00 96.56 161 ARG A N 1
ATOM 1225 C CA . ARG A 1 161 ? -2.291 -6.031 -4.865 1.00 96.56 161 ARG A CA 1
ATOM 1226 C C . ARG A 1 161 ? -0.969 -5.894 -5.620 1.00 96.56 161 ARG A C 1
ATOM 1228 O O . ARG A 1 161 ? -0.978 -5.800 -6.844 1.00 96.56 161 ARG A O 1
ATOM 1235 N N . LEU A 1 162 ? 0.162 -5.963 -4.914 1.00 98.50 162 LEU A N 1
ATOM 1236 C CA . LEU A 1 162 ? 1.494 -5.920 -5.525 1.00 98.50 162 LEU A CA 1
ATOM 1237 C C . LEU A 1 162 ? 1.709 -7.095 -6.486 1.00 98.50 162 LEU A C 1
ATOM 1239 O O . LEU A 1 162 ? 2.192 -6.890 -7.596 1.00 98.50 162 LEU A O 1
ATOM 1243 N N . SER A 1 163 ? 1.308 -8.314 -6.108 1.00 98.38 163 SER A N 1
ATOM 1244 C CA . SER A 1 163 ? 1.416 -9.481 -6.994 1.00 98.38 163 SER A CA 1
ATOM 1245 C C . SER A 1 163 ? 0.546 -9.339 -8.247 1.00 98.38 163 SER A C 1
ATOM 1247 O O . SER A 1 163 ? 0.985 -9.698 -9.337 1.00 98.38 163 SER A O 1
ATOM 1249 N N . ALA A 1 164 ? -0.663 -8.783 -8.125 1.00 97.50 164 ALA A N 1
ATOM 1250 C CA . ALA A 1 164 ? -1.535 -8.535 -9.272 1.00 97.50 164 ALA A CA 1
ATOM 1251 C C . ALA A 1 164 ? -0.952 -7.480 -10.229 1.00 97.50 164 ALA A C 1
ATOM 1253 O O . ALA A 1 164 ? -1.003 -7.666 -11.445 1.00 97.50 164 ALA A O 1
ATOM 1254 N N 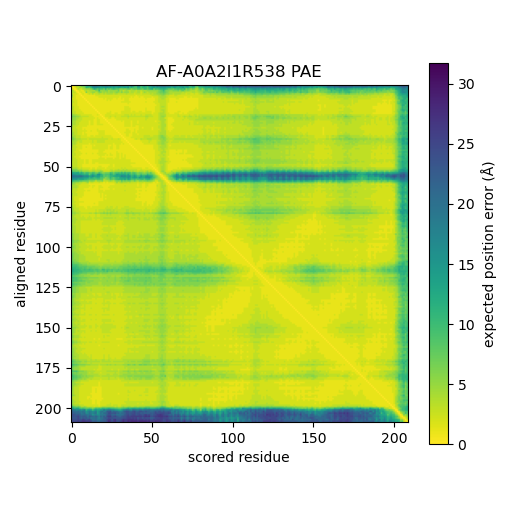. ALA A 1 165 ? -0.367 -6.400 -9.703 1.00 98.06 165 ALA A N 1
ATOM 1255 C CA . ALA A 1 165 ? 0.317 -5.399 -10.520 1.00 98.06 165 ALA A CA 1
ATOM 1256 C C . ALA A 1 165 ? 1.558 -5.982 -11.213 1.00 98.06 165 ALA A C 1
ATOM 1258 O O . ALA A 1 165 ? 1.735 -5.794 -12.415 1.00 98.06 165 ALA A O 1
ATOM 1259 N N . LEU A 1 166 ? 2.368 -6.767 -10.496 1.00 98.50 166 LEU A N 1
ATOM 1260 C CA . LEU A 1 166 ? 3.540 -7.433 -11.065 1.00 98.50 166 LEU A CA 1
ATOM 1261 C C . LEU A 1 166 ? 3.164 -8.435 -12.167 1.00 98.50 166 LEU A C 1
ATOM 1263 O O . LEU A 1 166 ? 3.837 -8.511 -13.190 1.00 98.50 166 LEU A O 1
ATOM 1267 N N . ALA A 1 167 ? 2.055 -9.161 -12.012 1.00 98.50 167 ALA A N 1
ATOM 1268 C CA . ALA A 1 167 ? 1.555 -10.057 -13.052 1.00 98.50 167 ALA A CA 1
ATOM 1269 C C . ALA A 1 167 ? 1.185 -9.309 -14.348 1.00 98.50 167 ALA A C 1
ATOM 1271 O O . ALA A 1 167 ? 1.421 -9.828 -15.437 1.00 98.50 167 ALA A O 1
ATOM 1272 N N . LYS A 1 168 ? 0.650 -8.082 -14.253 1.00 98.38 168 LYS A N 1
ATOM 1273 C CA . LYS A 1 168 ? 0.399 -7.226 -15.427 1.00 98.38 168 LYS A CA 1
ATOM 1274 C C . LYS A 1 168 ? 1.706 -6.783 -16.091 1.00 98.38 168 LYS A C 1
ATOM 1276 O O . LYS A 1 168 ? 1.796 -6.841 -17.314 1.00 98.38 168 LYS A O 1
ATOM 1281 N N . VAL A 1 169 ? 2.721 -6.421 -15.297 1.00 97.94 169 VAL A N 1
ATOM 1282 C CA . VAL A 1 169 ? 4.066 -6.076 -15.801 1.00 97.94 169 VAL A CA 1
ATOM 1283 C C . VAL A 1 169 ? 4.659 -7.243 -16.594 1.00 97.94 169 VAL A C 1
ATOM 1285 O O . VAL A 1 169 ? 5.056 -7.061 -17.742 1.00 97.94 169 VAL A O 1
ATOM 1288 N N . HIS A 1 170 ? 4.619 -8.463 -16.047 1.00 97.81 170 HIS A N 1
ATOM 1289 C CA . HIS A 1 170 ? 5.031 -9.680 -16.767 1.00 97.81 170 HIS A CA 1
ATOM 1290 C C . HIS A 1 170 ? 4.174 -9.977 -18.006 1.00 97.81 170 HIS A C 1
ATOM 1292 O O . HIS A 1 170 ? 4.645 -10.595 -18.957 1.00 97.81 170 HIS A O 1
ATOM 1298 N N . GLY A 1 171 ? 2.923 -9.513 -18.022 1.00 96.69 171 GLY A N 1
ATOM 1299 C CA . GLY A 1 171 ? 2.030 -9.554 -19.181 1.00 96.69 171 GLY A CA 1
ATOM 1300 C C . GLY A 1 171 ? 2.340 -8.517 -20.270 1.00 96.69 171 GLY A C 1
ATOM 1301 O O . GLY A 1 171 ? 1.610 -8.462 -21.259 1.00 96.69 171 GLY A O 1
ATOM 1302 N N . GLY A 1 172 ? 3.389 -7.703 -20.105 1.00 94.94 172 GLY A N 1
ATOM 1303 C CA . GLY A 1 172 ? 3.810 -6.673 -21.059 1.00 94.94 172 GLY A CA 1
ATOM 1304 C C . GLY A 1 172 ? 3.141 -5.310 -20.860 1.00 94.94 172 GLY A C 1
ATOM 1305 O O . GLY A 1 172 ? 3.337 -4.408 -21.674 1.00 94.94 172 GLY A O 1
ATOM 1306 N N . ASP A 1 173 ? 2.356 -5.131 -19.797 1.00 96.31 173 ASP A N 1
ATOM 1307 C CA . ASP A 1 173 ? 1.774 -3.835 -19.457 1.00 96.31 173 ASP A CA 1
ATOM 1308 C C . ASP A 1 173 ? 2.800 -2.967 -18.716 1.00 96.31 173 ASP A C 1
ATOM 1310 O O . ASP A 1 173 ? 2.899 -2.978 -17.487 1.00 96.31 173 ASP A O 1
ATOM 1314 N N . THR A 1 174 ? 3.571 -2.185 -19.473 1.00 93.31 174 THR A N 1
ATOM 1315 C CA . THR A 1 174 ? 4.584 -1.274 -18.917 1.00 93.31 174 THR A CA 1
ATOM 1316 C C . THR A 1 174 ? 3.977 -0.187 -18.027 1.00 93.31 174 THR A C 1
ATOM 1318 O O . THR A 1 174 ? 4.627 0.288 -17.091 1.00 93.31 174 THR A O 1
ATOM 1321 N N . ALA A 1 175 ? 2.707 0.183 -18.246 1.00 94.94 175 ALA A N 1
ATOM 1322 C CA . ALA A 1 175 ? 2.019 1.152 -17.400 1.00 94.94 175 ALA A CA 1
ATOM 1323 C C . ALA A 1 175 ? 1.784 0.604 -15.984 1.00 94.94 175 ALA A C 1
ATOM 1325 O O . ALA A 1 175 ? 1.833 1.372 -15.020 1.00 94.94 175 ALA A O 1
ATOM 1326 N N . ALA A 1 176 ? 1.608 -0.712 -15.837 1.00 97.44 176 ALA A N 1
ATOM 1327 C CA . ALA A 1 176 ? 1.449 -1.359 -14.539 1.00 97.44 176 ALA A CA 1
ATOM 1328 C C . ALA A 1 176 ? 2.698 -1.280 -13.647 1.00 97.44 176 ALA A C 1
ATOM 1330 O O . ALA A 1 176 ? 2.590 -1.544 -12.452 1.00 97.44 176 ALA A O 1
ATOM 1331 N N . PHE A 1 177 ? 3.859 -0.876 -14.170 1.00 97.69 177 PHE A N 1
ATOM 1332 C CA . PHE A 1 177 ? 5.064 -0.703 -13.360 1.00 97.69 177 PHE A CA 1
ATOM 1333 C C . PHE A 1 177 ? 4.995 0.580 -12.518 1.00 97.69 177 PHE A C 1
ATOM 1335 O O . PHE A 1 177 ? 5.038 0.521 -11.289 1.00 97.69 177 PHE A O 1
ATOM 1342 N N . ALA A 1 178 ? 4.883 1.742 -13.172 1.00 94.69 178 ALA A N 1
ATOM 1343 C CA . ALA A 1 178 ? 5.044 3.045 -12.514 1.00 94.69 178 ALA A CA 1
ATOM 1344 C C . ALA A 1 178 ? 4.079 4.146 -12.975 1.00 94.69 178 ALA A C 1
ATOM 1346 O O . ALA A 1 178 ? 4.240 5.299 -12.571 1.00 94.69 178 ALA A O 1
ATOM 1347 N N . ARG A 1 179 ? 3.089 3.853 -13.831 1.00 93.38 179 ARG A N 1
ATOM 1348 C CA . ARG A 1 179 ? 2.170 4.902 -14.287 1.00 93.38 179 ARG A CA 1
ATOM 1349 C C . ARG A 1 179 ? 1.330 5.407 -13.105 1.00 93.38 179 ARG A C 1
ATOM 1351 O O . ARG A 1 179 ? 0.652 4.592 -12.481 1.00 93.38 179 ARG A O 1
ATOM 1358 N N . PRO A 1 180 ? 1.300 6.727 -12.843 1.00 89.69 180 PRO A N 1
ATOM 1359 C CA . PRO A 1 180 ? 0.474 7.279 -11.779 1.00 89.69 180 PRO A CA 1
ATOM 1360 C C . PRO A 1 180 ? -1.017 7.064 -12.028 1.00 89.69 180 PRO A C 1
ATOM 1362 O O . PRO A 1 180 ? -1.484 7.172 -13.169 1.00 89.69 180 PRO A O 1
ATOM 1365 N N . MET A 1 181 ? -1.771 6.871 -10.944 1.00 85.81 181 MET A N 1
ATOM 1366 C CA . MET A 1 181 ? -3.230 6.688 -10.965 1.00 85.81 181 MET A CA 1
ATOM 1367 C C . MET A 1 181 ? -3.672 5.497 -11.828 1.00 85.81 181 MET A C 1
ATOM 1369 O O . MET A 1 181 ? -4.761 5.516 -12.406 1.00 85.81 181 MET A O 1
ATOM 1373 N N . TYR A 1 182 ? -2.816 4.483 -11.943 1.00 90.12 182 TYR A N 1
ATOM 1374 C CA . TYR A 1 182 ? -3.069 3.277 -12.729 1.00 90.12 182 TYR A CA 1
ATOM 1375 C C . TYR A 1 182 ? -3.244 2.033 -11.848 1.00 90.12 182 TYR A C 1
ATOM 1377 O O . TYR A 1 182 ? -3.444 0.939 -12.372 1.00 90.12 182 TYR A O 1
ATOM 1385 N N . ASP A 1 183 ? -3.169 2.197 -10.519 1.00 91.62 183 ASP A N 1
ATOM 1386 C CA . ASP A 1 183 ? -2.985 1.077 -9.584 1.00 91.62 183 ASP A CA 1
ATOM 1387 C C . ASP A 1 183 ? -1.753 0.257 -10.013 1.00 91.62 183 ASP A C 1
ATOM 1389 O O . ASP A 1 183 ? -1.762 -0.973 -10.086 1.00 91.62 183 ASP A O 1
ATOM 1393 N N . SER A 1 184 ? -0.703 0.994 -10.399 1.00 97.00 184 SER A N 1
ATOM 1394 C CA . SER A 1 184 ? 0.594 0.437 -10.765 1.00 97.00 184 SER A CA 1
ATOM 1395 C C . SER A 1 184 ? 1.310 -0.106 -9.530 1.00 97.00 184 SER A C 1
ATOM 1397 O O . SER A 1 184 ? 0.978 0.234 -8.391 1.00 97.00 184 SER A O 1
ATOM 1399 N N . TYR A 1 185 ? 2.334 -0.929 -9.742 1.00 98.44 185 TYR A N 1
ATOM 1400 C CA . TYR A 1 185 ? 3.164 -1.453 -8.663 1.00 98.44 185 TYR A CA 1
ATOM 1401 C C . TYR A 1 185 ? 3.732 -0.312 -7.806 1.00 98.44 185 TYR A C 1
ATOM 1403 O O . TYR A 1 185 ? 3.688 -0.381 -6.579 1.00 98.44 185 TYR A O 1
ATOM 1411 N N . HIS A 1 186 ? 4.184 0.772 -8.444 1.00 97.94 186 HIS A N 1
ATOM 1412 C CA . HIS A 1 186 ? 4.624 1.986 -7.761 1.00 97.94 186 HIS A CA 1
ATOM 1413 C C . HIS A 1 186 ? 3.504 2.679 -6.971 1.00 97.94 186 HIS A C 1
ATOM 1415 O O . HIS A 1 186 ? 3.731 3.044 -5.820 1.00 97.94 186 HIS A O 1
ATOM 1421 N N . ASP A 1 187 ? 2.302 2.855 -7.535 1.00 95.88 187 ASP A N 1
ATOM 1422 C CA . ASP A 1 187 ? 1.177 3.467 -6.804 1.00 95.88 187 ASP A CA 1
ATOM 1423 C C . ASP A 1 187 ? 0.884 2.693 -5.507 1.00 95.88 187 ASP A C 1
ATOM 1425 O O . ASP A 1 187 ? 0.811 3.271 -4.421 1.00 95.88 187 ASP A O 1
ATOM 1429 N N . ILE A 1 188 ? 0.798 1.363 -5.606 1.00 97.75 188 ILE A N 1
ATOM 1430 C CA . ILE A 1 188 ? 0.532 0.475 -4.468 1.00 97.75 188 ILE A CA 1
ATOM 1431 C C . ILE A 1 188 ? 1.682 0.523 -3.451 1.00 97.75 188 ILE A C 1
ATOM 1433 O O . ILE A 1 188 ? 1.437 0.493 -2.244 1.00 97.75 188 ILE A O 1
ATOM 1437 N N . TRP A 1 189 ? 2.931 0.628 -3.915 1.00 98.56 189 TRP A N 1
ATOM 1438 C CA . TRP A 1 189 ? 4.100 0.7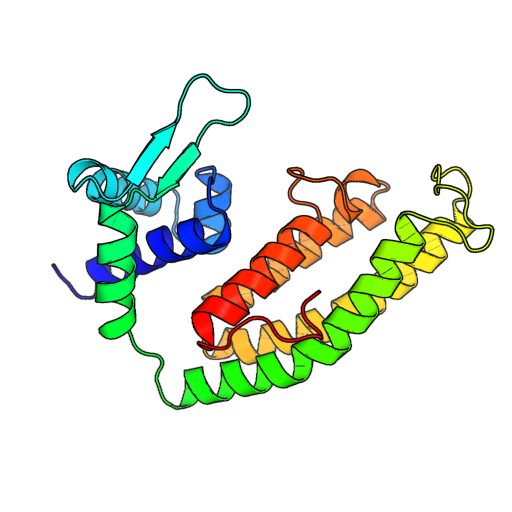78 -3.047 1.00 98.56 189 TRP A CA 1
ATOM 1439 C C . TRP A 1 189 ? 4.050 2.063 -2.218 1.00 98.56 189 TRP A C 1
ATOM 1441 O O . TRP A 1 189 ? 4.306 2.041 -1.014 1.00 98.56 189 TRP A O 1
ATOM 1451 N N . MET A 1 190 ? 3.686 3.183 -2.846 1.00 96.81 190 MET A N 1
ATOM 1452 C CA . MET A 1 190 ? 3.555 4.468 -2.157 1.00 96.81 190 MET A CA 1
ATOM 1453 C C . MET A 1 190 ? 2.428 4.438 -1.122 1.00 96.81 190 MET A C 1
ATOM 1455 O O . MET A 1 190 ? 2.583 4.983 -0.028 1.00 96.81 190 MET A O 1
ATOM 1459 N N . GLU A 1 191 ? 1.319 3.763 -1.435 1.00 97.00 191 GLU A N 1
ATOM 1460 C CA . GLU A 1 191 ? 0.239 3.524 -0.476 1.00 97.00 191 GLU A CA 1
ATOM 1461 C C . GLU A 1 191 ? 0.714 2.687 0.722 1.00 97.00 191 GLU A C 1
ATOM 1463 O O . GLU A 1 191 ? 0.421 3.053 1.857 1.00 97.00 191 GLU A O 1
ATOM 1468 N N . LEU A 1 192 ? 1.464 1.601 0.491 1.00 98.12 192 LEU A N 1
ATOM 1469 C CA . LEU A 1 192 ? 2.031 0.764 1.556 1.00 98.12 192 LEU A CA 1
ATOM 1470 C C . LEU A 1 192 ? 2.964 1.570 2.467 1.00 98.12 192 LEU A C 1
ATOM 1472 O O . LEU A 1 192 ? 2.877 1.476 3.689 1.00 98.12 192 LEU A O 1
ATOM 1476 N N . HIS A 1 193 ? 3.845 2.382 1.882 1.00 97.00 193 HIS A N 1
ATOM 1477 C CA . HIS A 1 193 ? 4.763 3.222 2.650 1.00 97.00 193 HIS A CA 1
ATOM 1478 C C . HIS A 1 193 ? 4.009 4.243 3.508 1.00 97.00 193 HIS A C 1
ATOM 1480 O O . HIS A 1 193 ? 4.331 4.429 4.680 1.00 97.00 193 HIS A O 1
ATOM 1486 N N . GLN A 1 194 ? 2.978 4.879 2.949 1.00 96.25 194 GLN A N 1
ATOM 1487 C CA . GLN A 1 194 ? 2.154 5.838 3.681 1.00 96.25 194 GLN A CA 1
ATOM 1488 C C . GLN A 1 194 ? 1.362 5.180 4.820 1.00 96.25 194 GLN A C 1
ATOM 1490 O O . GLN A 1 194 ? 1.288 5.750 5.908 1.00 96.25 194 GLN A O 1
ATOM 1495 N N . ASP A 1 195 ? 0.787 4.000 4.587 1.00 97.19 195 ASP A N 1
ATOM 1496 C CA . ASP A 1 195 ? 0.090 3.220 5.614 1.00 97.19 195 ASP A CA 1
ATOM 1497 C C . ASP A 1 195 ? 1.047 2.834 6.752 1.00 97.19 195 ASP A C 1
ATOM 1499 O O . ASP A 1 195 ? 0.752 3.072 7.926 1.00 97.19 195 ASP A O 1
ATOM 1503 N N . LEU A 1 196 ? 2.245 2.349 6.415 1.00 96.50 196 LEU A N 1
ATOM 1504 C CA . LEU A 1 196 ? 3.267 2.002 7.398 1.00 96.50 196 LEU A CA 1
ATOM 1505 C C . LEU A 1 196 ? 3.626 3.188 8.306 1.00 96.50 196 LEU A C 1
ATOM 1507 O O . LEU A 1 196 ? 3.691 3.017 9.520 1.00 96.50 196 LEU A O 1
ATOM 1511 N N . LEU A 1 197 ? 3.813 4.386 7.746 1.00 94.00 197 LEU A N 1
ATOM 1512 C CA . LEU A 1 197 ? 4.104 5.598 8.523 1.00 94.00 197 LEU A CA 1
ATOM 1513 C C . LEU A 1 197 ? 2.946 5.978 9.457 1.00 94.00 197 LEU A C 1
ATOM 1515 O O . LEU A 1 197 ? 3.162 6.309 10.622 1.00 94.00 197 LEU A O 1
ATOM 1519 N N . LEU A 1 198 ? 1.706 5.908 8.960 1.00 94.19 198 LEU A N 1
ATOM 1520 C CA . LEU A 1 198 ? 0.515 6.186 9.768 1.00 94.19 198 LEU A CA 1
ATOM 1521 C C . LEU A 1 198 ? 0.345 5.166 10.900 1.00 94.19 198 LEU A C 1
ATOM 1523 O O . LEU A 1 198 ? -0.061 5.539 11.997 1.00 94.19 198 LEU A O 1
ATOM 1527 N N . THR A 1 199 ? 0.659 3.899 10.636 1.00 94.06 199 THR A N 1
ATOM 1528 C CA . THR A 1 199 ? 0.490 2.788 11.578 1.00 94.06 199 THR A CA 1
ATOM 1529 C C . THR A 1 199 ? 1.589 2.757 12.641 1.00 94.06 199 THR A C 1
ATOM 1531 O O . THR A 1 199 ? 1.304 2.540 13.818 1.00 94.06 199 THR A O 1
ATOM 1534 N N . SER A 1 200 ? 2.846 2.988 12.255 1.00 88.81 200 SER A N 1
ATOM 1535 C CA . SER A 1 200 ? 3.988 2.935 13.173 1.00 88.81 200 SER A CA 1
ATOM 1536 C C . SER A 1 200 ? 4.122 4.195 14.035 1.00 88.81 200 SER A C 1
ATOM 1538 O O . SER A 1 200 ? 4.843 4.186 15.030 1.00 88.81 200 SER A O 1
ATOM 1540 N N . GLY A 1 201 ? 3.457 5.294 13.657 1.00 78.31 201 GLY A N 1
ATOM 1541 C CA . GLY A 1 201 ? 3.593 6.593 14.318 1.00 78.31 201 GLY A CA 1
ATOM 1542 C C . GLY A 1 201 ? 4.936 7.287 14.057 1.00 78.31 201 GLY A C 1
ATOM 1543 O O . GLY A 1 201 ? 5.216 8.317 14.673 1.00 78.31 201 GLY A O 1
ATOM 1544 N N . HIS A 1 202 ? 5.766 6.754 13.153 1.00 64.75 202 HIS A N 1
ATOM 1545 C CA . HIS A 1 202 ? 7.025 7.372 12.747 1.00 64.75 202 HIS A CA 1
ATOM 1546 C C . HIS A 1 202 ? 6.784 8.476 11.703 1.00 64.75 202 HIS A C 1
ATOM 1548 O O . HIS A 1 202 ? 5.925 8.367 10.827 1.00 64.75 202 HIS A O 1
ATOM 1554 N N . GLN A 1 203 ? 7.561 9.561 11.779 1.00 55.25 203 GLN A N 1
ATOM 1555 C CA . GLN A 1 203 ? 7.608 10.576 10.722 1.00 55.25 203 GLN A CA 1
ATOM 1556 C C . GLN A 1 203 ? 8.592 10.163 9.621 1.00 55.25 203 GLN A C 1
ATOM 1558 O O . GLN A 1 203 ? 9.561 9.458 9.899 1.00 55.25 203 GLN A O 1
ATOM 1563 N N . ARG A 1 204 ? 8.365 10.651 8.391 1.00 53.81 204 ARG A N 1
ATOM 1564 C CA . ARG A 1 204 ? 9.271 10.441 7.249 1.00 53.81 204 ARG A CA 1
ATOM 1565 C C . ARG A 1 204 ? 10.704 10.865 7.609 1.00 53.81 204 ARG A C 1
ATOM 1567 O O . ARG A 1 204 ? 10.920 12.018 7.981 1.00 53.81 204 ARG A O 1
ATOM 1574 N N . GLY A 1 205 ? 11.664 9.951 7.498 1.00 43.62 205 GLY A N 1
ATOM 1575 C CA . GLY A 1 205 ? 13.101 10.191 7.644 1.00 43.62 205 GLY A CA 1
ATOM 1576 C C . GLY A 1 205 ? 13.823 10.294 6.294 1.00 43.62 205 GLY A C 1
ATOM 1577 O O . GLY A 1 205 ? 13.234 10.095 5.241 1.00 43.62 205 GLY A O 1
ATOM 1578 N N . ALA A 1 206 ? 15.132 10.560 6.302 1.00 45.69 206 ALA A N 1
ATOM 1579 C CA . ALA A 1 206 ? 15.927 10.767 5.078 1.00 45.69 206 ALA A CA 1
ATOM 1580 C C . ALA A 1 206 ? 15.996 9.549 4.121 1.00 45.69 206 ALA A C 1
ATOM 1582 O O . ALA A 1 206 ? 16.413 9.693 2.979 1.00 45.69 206 ALA A O 1
ATOM 1583 N N . GLY A 1 207 ? 15.593 8.349 4.563 1.00 46.91 207 GLY A N 1
ATOM 1584 C CA . GLY A 1 207 ? 15.418 7.169 3.697 1.00 46.91 207 GLY A CA 1
ATOM 1585 C C . GLY A 1 207 ? 14.059 7.110 2.980 1.00 46.91 207 GLY A C 1
ATOM 1586 O O . GLY A 1 207 ? 13.851 6.264 2.105 1.00 46.91 207 GLY A O 1
ATOM 1587 N N . ASP A 1 208 ? 13.143 8.016 3.330 1.00 50.50 208 ASP A N 1
ATOM 1588 C CA . ASP A 1 208 ? 11.766 8.081 2.838 1.00 50.50 208 ASP A CA 1
ATOM 1589 C C . ASP A 1 208 ? 11.571 9.074 1.681 1.00 50.50 208 ASP A C 1
ATOM 1591 O O . ASP A 1 208 ? 10.483 9.089 1.106 1.00 50.50 208 ASP A O 1
ATOM 1595 N N . GLU A 1 209 ? 12.619 9.824 1.306 1.00 42.66 209 GLU A N 1
ATOM 1596 C CA . GLU A 1 209 ? 12.707 10.681 0.101 1.00 42.66 209 GLU A CA 1
ATOM 1597 C C . GLU A 1 209 ? 13.198 9.910 -1.123 1.00 42.66 209 GLU A C 1
ATOM 1599 O O . GLU A 1 209 ? 14.285 9.288 -1.059 1.00 42.66 209 GLU A O 1
#

Foldseek 3Di:
DDPVLLLLLLQQLLLQLLVQFDALVSSCLLSVDDSVSSVVSLVVCVVVVQKDWDPDDPDTGIGGDPVVVVSNVVSCVVPAADPVLLVLLVVLVVLVLVLLLLLVVLVCCLQAPPVRDGDPVPDVVSLVVSLVSVVVSLVSNLVSLVRSCVRVVSSVSLNVLLVVLSVVVVVVNSCLDDPPPPSHNNNSVSSSVSSSCVRNVHDDDPSND